Protein AF-X1GQT9-F1 (afdb_monomer)

Solvent-accessible surface area (backbone atoms only — not comparable to full-atom values): 12851 Å² total; per-residue (Å²): 129,56,57,65,56,44,31,52,51,33,49,48,48,26,51,56,48,27,51,52,44,51,49,51,50,54,54,46,65,76,72,47,64,90,88,64,78,48,66,56,62,41,74,63,49,16,73,70,69,26,33,48,84,70,28,32,50,52,57,56,56,29,61,80,45,64,31,31,29,31,39,45,45,44,56,64,72,68,46,52,74,66,54,53,52,50,54,50,53,51,43,53,62,32,29,68,82,39,59,31,31,35,62,28,34,60,33,32,32,29,58,63,39,86,87,47,95,49,66,24,59,65,70,49,64,69,50,56,52,51,55,51,51,50,40,48,76,72,53,34,77,44,81,36,55,36,31,66,57,36,41,90,68,64,76,61,39,71,14,18,21,27,27,40,88,89,65,46,84,33,75,50,36,54,43,52,50,52,51,52,51,54,54,61,75,45,35,70,62,62,70,69,54,73,75,78,83,77,92,74,82,86,87,81,64,68,67,56,35,31,50,37,28,48,74,67,79,43,32,63,70,56,17,49,49,54,51,51,53,56,62,72,77,107

InterPro domains:
  IPR013529 Glycoside hydrolase, family 42, N-terminal [PF02449] (7-181)
  IPR017853 Glycoside hydrolase superfamily [SSF51445] (6-185)

Organism: NCBI:txid412755

Foldseek 3Di:
DALVVQLVVLVVLLVVVLVVLVVVLVVCCVPDDVPDFFEDEEAALCQQRNCSLVSDDLLSNLPRGQAYEYEDDCQLVVHDLLNLLVSLVSRCVSNVPHAYEHAAYQQFWWASDLPDPHIGDTDALVNLVSNLCSCLLSRHLYYHHDPQAADPDDSGPRGRHNAYNVRHHDNSVVSVVVVVVVCVVVVVVSVPDDDPDDPDDDDADVSLSSSCCSVPVGRCVSNVVSSVVSVVVD

Nearest PDB structures (foldseek):
  6t6g-assembly1_AAA  TM=8.307E-01  e=3.934E-08  Bacteroides salyersiae
  6t7g-assembly1_CCC  TM=8.193E-01  e=2.647E-08  Bacteroides salyersiae CL02T12C01
  6t6g-assembly2_DDD  TM=8.311E-01  e=5.221E-08  Bacteroides salyersiae
  6t7g-assembly2_DDD  TM=8.260E-01  e=7.334E-08  Bacteroides salyersiae CL02T12C01
  6t5o-assembly1_AAA  TM=8.351E-01  e=3.789E-07  Bacteroides salyersiae

Secondary structure (DSSP, 8-state):
--HHHHHHHHHHHHHHHHHHHHHHHHHHHHHS-TT---EEEESS-HHHH-HHHHT--HHHHTSS-SEEEEEE-TTTTT--HHHHHHHHHHHHHHHTTSPPEEEEEE-S--BSSTT-S-BPPPPPHHHHHHHHHHHHHTT--EEEEE-SB--SSSTTTT-S-SB-TTS---HHHHHHHHHHHHHHHTHHHHHH--PPPPS------HHHHHHHHHHHSS-HHHHHHHHHHHHHT-

pLDDT: mean 92.41, std 7.19, range [53.75, 98.5]

Structure (mmCIF, N/CA/C/O backbone):
data_AF-X1GQT9-F1
#
_entry.id   AF-X1GQT9-F1
#
loop_
_atom_site.group_PDB
_atom_site.id
_atom_site.type_symbol
_atom_site.label_atom_id
_atom_site.label_alt_id
_atom_site.label_comp_id
_atom_site.label_asym_id
_atom_site.label_entity_id
_atom_site.label_seq_id
_atom_site.pdbx_PDB_ins_code
_atom_site.Cartn_x
_atom_site.Cartn_y
_atom_site.Cartn_z
_atom_site.occupancy
_atom_site.B_iso_or_equiv
_atom_site.auth_seq_id
_atom_site.auth_comp_id
_atom_site.auth_asym_id
_atom_site.auth_atom_id
_atom_site.pdbx_PDB_model_num
ATOM 1 N N . MET A 1 1 ? 7.314 22.400 25.097 1.00 76.75 1 MET A N 1
ATOM 2 C CA . MET A 1 1 ? 6.237 21.474 24.718 1.00 76.75 1 MET A CA 1
ATOM 3 C C . MET A 1 1 ? 6.425 20.256 25.588 1.00 76.75 1 MET A C 1
ATOM 5 O O . MET A 1 1 ? 7.498 19.661 25.511 1.00 76.75 1 MET A O 1
ATOM 9 N N . ASP A 1 2 ? 5.489 19.985 26.490 1.00 91.38 2 ASP A N 1
ATOM 10 C CA . ASP A 1 2 ? 5.533 18.749 27.274 1.00 91.38 2 ASP A CA 1
ATOM 11 C C . ASP A 1 2 ? 5.045 17.551 26.432 1.00 91.38 2 ASP A C 1
ATOM 13 O O . ASP A 1 2 ? 4.743 17.690 25.241 1.00 91.38 2 ASP A O 1
ATOM 17 N N . TYR A 1 3 ? 5.028 16.349 27.015 1.00 91.50 3 TYR A N 1
ATOM 18 C CA . TYR A 1 3 ? 4.625 15.154 26.269 1.00 91.50 3 TYR A CA 1
ATOM 19 C C . TYR A 1 3 ? 3.131 15.171 25.905 1.00 91.50 3 TYR A C 1
ATOM 21 O O . TYR A 1 3 ? 2.766 14.641 24.857 1.00 91.50 3 TYR A O 1
ATOM 29 N N . VAL A 1 4 ? 2.280 15.805 26.721 1.00 94.81 4 VAL A N 1
ATOM 30 C CA . VAL A 1 4 ? 0.836 15.919 26.467 1.00 94.81 4 VAL A CA 1
ATOM 31 C C . VAL A 1 4 ? 0.602 16.849 25.285 1.00 94.81 4 VAL A C 1
ATOM 33 O O . VAL A 1 4 ? -0.065 16.454 24.331 1.00 94.81 4 VAL A O 1
ATOM 36 N N . ASP A 1 5 ? 1.229 18.026 25.287 1.00 95.38 5 ASP A N 1
ATOM 37 C CA . ASP A 1 5 ? 1.197 18.962 24.164 1.00 95.38 5 ASP A CA 1
ATOM 38 C C . ASP A 1 5 ? 1.662 18.283 22.869 1.00 95.38 5 ASP A C 1
ATOM 40 O O . ASP A 1 5 ? 1.074 18.483 21.805 1.00 95.38 5 ASP A O 1
ATOM 44 N N . MET A 1 6 ? 2.716 17.457 22.940 1.00 93.44 6 MET A N 1
ATOM 45 C CA . MET A 1 6 ? 3.224 16.745 21.769 1.00 93.44 6 MET A CA 1
ATOM 46 C C . MET A 1 6 ? 2.225 15.699 21.262 1.00 93.44 6 MET A C 1
ATOM 48 O O . MET A 1 6 ? 1.998 15.614 20.053 1.00 93.44 6 MET A O 1
ATOM 52 N N . MET A 1 7 ? 1.612 14.920 22.158 1.00 94.69 7 MET A N 1
ATOM 53 C CA . MET A 1 7 ? 0.576 13.951 21.791 1.00 94.69 7 MET A CA 1
ATOM 54 C C . MET A 1 7 ? -0.634 14.643 21.152 1.00 94.69 7 MET A C 1
ATOM 56 O O . MET A 1 7 ? -1.085 14.219 20.087 1.00 94.69 7 MET A O 1
ATOM 60 N N . GLU A 1 8 ? -1.124 15.731 21.748 1.00 95.25 8 GLU A N 1
ATOM 61 C CA . GLU A 1 8 ? -2.259 16.496 21.219 1.00 95.25 8 GLU A CA 1
ATOM 62 C C . GLU A 1 8 ? -1.924 17.163 19.879 1.00 95.25 8 GLU A C 1
ATOM 64 O O . GLU A 1 8 ? -2.737 17.143 18.953 1.00 95.25 8 GLU A O 1
ATOM 69 N N . TRP A 1 9 ? -0.693 17.651 19.702 1.00 94.50 9 TRP A N 1
ATOM 70 C CA . TRP A 1 9 ? -0.231 18.155 18.410 1.00 94.50 9 TRP A CA 1
ATOM 71 C C . TRP A 1 9 ? -0.215 17.063 17.329 1.00 94.50 9 TRP A C 1
ATOM 73 O O . TRP A 1 9 ? -0.653 17.293 16.197 1.00 94.50 9 TRP A O 1
ATOM 83 N N . ARG A 1 10 ? 0.245 15.847 17.662 1.00 94.19 10 ARG A N 1
ATOM 84 C CA . ARG A 1 10 ? 0.211 14.705 16.731 1.00 94.19 10 ARG A CA 1
ATOM 85 C C . ARG A 1 10 ? -1.219 14.294 16.384 1.00 94.19 10 ARG A C 1
ATOM 87 O O . ARG A 1 10 ? -1.499 14.081 15.203 1.00 94.19 10 ARG A O 1
ATOM 94 N N . LYS A 1 11 ? -2.126 14.261 17.364 1.00 94.38 11 LYS A N 1
ATOM 95 C CA . LYS A 1 11 ? -3.561 14.027 17.133 1.00 94.38 11 LYS A CA 1
ATOM 96 C C . LYS A 1 11 ? -4.151 15.073 16.196 1.00 94.38 11 LYS A C 1
ATOM 98 O O . LYS A 1 11 ? -4.773 14.711 15.201 1.00 94.38 11 LYS A O 1
ATOM 103 N N . PHE A 1 12 ? -3.893 16.355 16.450 1.00 95.25 12 PHE A N 1
ATOM 104 C CA . PHE A 1 12 ? -4.363 17.439 15.592 1.00 95.25 12 PHE A CA 1
ATOM 105 C C . PHE A 1 12 ? -3.907 17.266 14.137 1.00 95.25 12 PHE A C 1
ATOM 1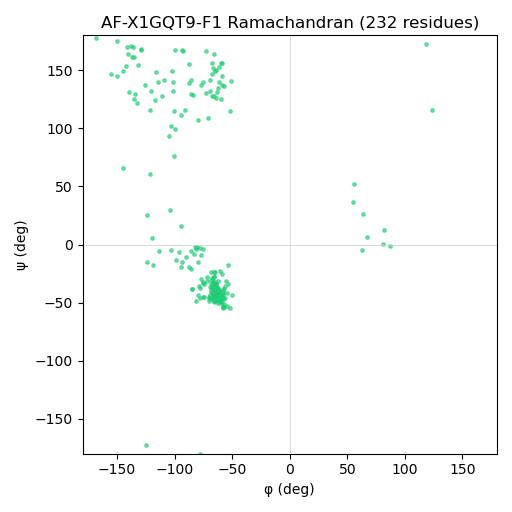07 O O . PHE A 1 12 ? -4.725 17.387 13.227 1.00 95.25 12 PHE A O 1
ATOM 114 N N . MET A 1 13 ? -2.631 16.940 13.895 1.00 94.56 13 MET A N 1
ATOM 115 C CA . MET A 1 13 ? -2.128 16.736 12.529 1.00 94.56 13 MET A CA 1
ATOM 116 C C . MET A 1 13 ? -2.839 15.591 11.802 1.00 94.56 13 MET A C 1
ATOM 118 O O . MET A 1 13 ? -3.151 15.718 10.616 1.00 94.56 13 MET A O 1
ATOM 122 N N . VAL A 1 14 ? -3.135 14.506 12.515 1.00 93.88 14 VAL A N 1
ATOM 123 C CA . VAL A 1 14 ? -3.877 13.359 11.979 1.00 93.88 14 VAL A CA 1
ATOM 124 C C . VAL A 1 14 ? -5.308 13.749 11.619 1.00 93.88 14 VAL A C 1
ATOM 126 O O . VAL A 1 14 ? -5.763 13.451 10.514 1.00 93.88 14 VAL A O 1
ATOM 129 N N . GLU A 1 15 ? -6.015 14.446 12.514 1.00 95.25 15 GLU A N 1
ATOM 130 C CA . GLU A 1 15 ? -7.376 14.928 12.236 1.00 95.25 15 GLU A CA 1
ATOM 131 C C . GLU A 1 15 ? -7.388 15.908 11.062 1.00 95.25 15 GLU A C 1
ATOM 133 O O . GLU A 1 15 ? -8.236 15.816 10.177 1.00 95.25 15 GLU A O 1
ATOM 138 N N . ALA A 1 16 ? -6.414 16.817 11.007 1.00 95.88 16 ALA A N 1
ATOM 139 C CA . ALA A 1 16 ? -6.299 17.788 9.929 1.00 95.88 16 ALA A CA 1
ATOM 140 C C . ALA A 1 16 ? -6.048 17.111 8.572 1.00 95.88 16 ALA A C 1
ATOM 142 O O . ALA A 1 16 ? -6.579 17.562 7.553 1.00 95.88 16 ALA A O 1
ATOM 143 N N . LEU A 1 17 ? -5.252 16.037 8.527 1.00 93.94 17 LEU A N 1
ATOM 144 C CA . LEU A 1 17 ? -5.052 15.260 7.302 1.00 93.94 17 LEU A CA 1
ATOM 145 C C . LEU A 1 17 ? -6.322 14.494 6.907 1.00 93.94 17 LEU A C 1
ATOM 147 O O . LEU A 1 17 ? -6.701 14.510 5.733 1.00 93.94 17 LEU A O 1
ATOM 151 N N . ALA A 1 18 ? -6.998 13.873 7.874 1.00 94.44 18 ALA A N 1
ATOM 152 C CA . ALA A 1 18 ? -8.255 13.170 7.646 1.00 94.44 18 ALA A CA 1
ATOM 153 C C . ALA A 1 18 ? -9.346 14.104 7.104 1.00 94.44 18 ALA A C 1
ATOM 155 O O . ALA A 1 18 ? -9.964 13.787 6.090 1.00 94.44 18 ALA A O 1
ATOM 156 N N . GLU A 1 19 ? -9.520 15.290 7.693 1.00 97.19 19 GLU A N 1
ATOM 157 C CA . GLU A 1 19 ? -10.506 16.269 7.220 1.00 97.19 19 GLU A CA 1
ATOM 158 C C . GLU A 1 19 ? -10.190 16.746 5.798 1.00 97.19 19 GLU A C 1
ATOM 160 O O . GLU A 1 19 ? -11.091 16.889 4.971 1.00 97.19 19 GLU A O 1
ATOM 165 N N . LYS A 1 20 ? -8.905 16.923 5.455 1.00 96.81 20 LYS A N 1
ATOM 166 C CA . LYS A 1 20 ? -8.499 17.231 4.073 1.00 96.81 20 LYS A CA 1
ATOM 167 C C . LYS A 1 20 ? -8.879 16.109 3.107 1.00 96.81 20 LYS A C 1
ATOM 169 O O . LYS A 1 20 ? -9.316 16.406 1.994 1.00 96.81 20 LYS A O 1
ATOM 174 N N . MET A 1 21 ? -8.731 14.845 3.505 1.00 96.31 21 MET A N 1
ATOM 175 C CA . MET A 1 21 ? -9.163 13.704 2.691 1.00 96.31 21 MET A CA 1
ATOM 176 C C . MET A 1 21 ? -10.687 13.704 2.507 1.00 96.31 21 MET A C 1
ATOM 178 O O . MET A 1 21 ? -11.167 13.659 1.373 1.00 96.31 21 MET A O 1
ATOM 182 N N . SER A 1 22 ? -11.447 13.864 3.592 1.00 97.62 22 SER A N 1
ATOM 183 C CA . SER A 1 22 ? -12.912 13.969 3.572 1.00 97.62 22 SER A CA 1
ATOM 184 C C . SER A 1 22 ? -13.408 15.133 2.711 1.00 97.62 22 SER A C 1
ATOM 186 O O . SER A 1 22 ? -14.381 15.011 1.962 1.00 97.62 22 SER A O 1
ATOM 188 N N . TRP A 1 23 ? -12.735 16.282 2.774 1.00 98.12 23 TRP A N 1
ATOM 189 C CA . TRP A 1 23 ? -13.031 17.432 1.923 1.00 98.12 23 TRP A CA 1
ATOM 190 C C . TRP A 1 23 ? -12.776 17.134 0.439 1.00 98.12 23 TRP A C 1
ATOM 192 O O . TRP A 1 23 ? -13.646 17.421 -0.389 1.00 98.12 23 TRP A O 1
ATOM 202 N N . ARG A 1 24 ? -11.642 16.504 0.092 1.00 97.50 24 ARG A N 1
ATOM 203 C CA . ARG A 1 24 ? -11.343 16.082 -1.291 1.00 97.50 24 ARG A CA 1
ATOM 204 C C . ARG A 1 24 ? -12.391 15.106 -1.812 1.00 97.50 24 ARG A C 1
ATOM 206 O O . ARG A 1 24 ? -12.907 15.312 -2.907 1.00 97.50 24 ARG A O 1
ATOM 213 N N . TYR A 1 25 ? -12.748 14.097 -1.018 1.00 97.69 25 TYR A N 1
ATOM 214 C CA . TYR A 1 25 ? -13.782 13.130 -1.377 1.00 97.69 25 TYR A CA 1
ATOM 215 C C . TYR A 1 25 ? -15.124 13.816 -1.657 1.00 97.69 25 TYR A C 1
ATOM 217 O O . TYR A 1 25 ? -15.669 13.667 -2.748 1.00 97.69 25 TYR A O 1
ATOM 225 N N . ARG A 1 26 ? -15.625 14.637 -0.720 1.00 97.56 26 ARG A N 1
ATOM 226 C CA . ARG A 1 26 ? -16.896 15.367 -0.894 1.00 97.56 26 ARG A CA 1
ATOM 227 C C . ARG A 1 26 ? -16.883 16.260 -2.132 1.00 97.56 26 ARG A C 1
ATOM 229 O O . ARG A 1 26 ? -17.864 16.284 -2.867 1.00 97.56 26 ARG A O 1
ATOM 236 N N . THR A 1 27 ? -15.769 16.949 -2.374 1.00 97.62 27 THR A N 1
ATOM 237 C CA . THR A 1 27 ? -15.591 17.814 -3.548 1.00 97.62 27 THR A CA 1
ATOM 238 C C . THR A 1 27 ? -15.624 17.010 -4.846 1.00 97.62 27 THR A C 1
ATOM 240 O O . THR A 1 27 ? -16.268 17.420 -5.805 1.00 97.62 27 THR A O 1
ATOM 243 N N . LEU A 1 28 ? -14.974 15.846 -4.890 1.00 97.25 28 LEU A N 1
ATOM 244 C CA . LEU A 1 28 ? -15.030 14.972 -6.061 1.00 97.25 28 LEU A CA 1
ATOM 245 C C . LEU A 1 28 ? -16.446 14.428 -6.272 1.00 97.25 28 LEU A C 1
ATOM 247 O O . LEU A 1 28 ? -16.985 14.550 -7.366 1.00 97.25 28 LEU A O 1
ATOM 251 N N . LYS A 1 29 ? -17.095 13.894 -5.233 1.00 96.19 29 LYS A N 1
ATOM 252 C CA . LYS A 1 29 ? -18.440 13.309 -5.366 1.00 96.19 29 LYS A CA 1
ATOM 253 C C . LYS A 1 29 ? -19.527 14.325 -5.717 1.00 96.19 29 LYS A C 1
ATOM 255 O O . LYS A 1 29 ? -20.533 13.920 -6.286 1.00 96.19 29 LYS A O 1
ATOM 260 N N . SER A 1 30 ? -19.347 15.611 -5.412 1.00 96.75 30 SER A N 1
ATOM 261 C CA . SER A 1 30 ? -20.294 16.655 -5.825 1.00 96.75 30 SER A CA 1
ATOM 262 C C . SER A 1 30 ? -20.126 17.111 -7.278 1.00 96.75 30 SER A C 1
ATOM 264 O O . SER A 1 30 ? -21.026 17.760 -7.803 1.00 96.75 30 SER A O 1
ATOM 266 N N . ASN A 1 31 ? -19.003 16.781 -7.928 1.00 96.88 31 ASN A N 1
ATOM 267 C CA . ASN A 1 31 ? -18.677 17.233 -9.287 1.00 96.88 31 ASN A CA 1
ATOM 268 C C . ASN A 1 31 ? -18.516 16.090 -10.304 1.00 96.88 31 ASN A C 1
ATOM 270 O O . ASN A 1 31 ? -18.540 16.332 -11.509 1.00 96.88 31 ASN A O 1
ATOM 274 N N . LEU A 1 32 ? -18.323 14.852 -9.847 1.00 95.31 32 LEU A N 1
ATOM 275 C CA . LEU A 1 32 ? -18.224 13.674 -10.703 1.00 95.31 32 LEU A CA 1
ATOM 276 C C . LEU A 1 32 ? -19.601 13.067 -10.982 1.00 95.31 32 LEU A C 1
ATOM 278 O O . LEU A 1 32 ? -20.530 13.182 -10.184 1.00 95.31 32 LEU A O 1
ATOM 282 N N . ALA A 1 33 ? -19.707 12.352 -12.103 1.00 92.69 33 ALA A N 1
ATOM 283 C CA . ALA A 1 33 ? -20.852 11.489 -12.359 1.00 92.69 33 ALA A CA 1
ATOM 284 C C . ALA A 1 33 ? -20.986 10.424 -11.252 1.00 92.69 33 ALA A C 1
ATOM 286 O O . ALA A 1 33 ? -19.987 9.935 -10.717 1.00 92.69 33 ALA A O 1
ATOM 287 N N . HIS A 1 34 ? -22.226 10.065 -10.906 1.00 88.06 34 HIS A N 1
ATOM 288 C CA . HIS A 1 34 ? -22.523 9.191 -9.763 1.00 88.06 34 HIS A CA 1
ATOM 289 C C . HIS A 1 34 ? -21.903 7.788 -9.858 1.00 88.06 34 HIS A C 1
ATOM 291 O O . HIS A 1 34 ? -21.692 7.152 -8.828 1.00 88.06 34 HIS A O 1
ATOM 297 N N . ASP A 1 35 ? -21.590 7.317 -11.066 1.00 93.69 35 ASP A N 1
ATOM 298 C CA . ASP A 1 35 ? -20.950 6.026 -11.333 1.00 93.69 35 ASP A CA 1
ATOM 299 C C . ASP A 1 35 ? -19.436 6.023 -11.052 1.00 93.69 35 ASP A C 1
ATOM 301 O O . ASP A 1 35 ? -18.802 4.969 -11.099 1.00 93.69 35 ASP A O 1
ATOM 305 N N . LYS A 1 36 ? -18.825 7.185 -10.780 1.00 96.19 36 LYS A N 1
ATOM 306 C CA . LYS A 1 36 ? -17.385 7.281 -10.521 1.00 96.19 36 LYS A CA 1
ATOM 307 C C . LYS A 1 36 ? -17.052 6.971 -9.065 1.00 96.19 36 LYS A C 1
ATOM 309 O O . LYS A 1 36 ? -17.596 7.564 -8.127 1.00 96.19 36 LYS A O 1
ATOM 314 N N . LEU A 1 37 ? -16.099 6.054 -8.910 1.00 96.19 37 LEU A N 1
ATOM 315 C CA . LEU A 1 37 ? -15.513 5.664 -7.635 1.00 96.19 37 LEU A CA 1
ATOM 316 C C . LEU A 1 37 ? -14.341 6.589 -7.302 1.00 96.19 37 LEU A C 1
ATOM 318 O O . LEU A 1 37 ? -13.532 6.920 -8.171 1.00 96.19 37 LEU A O 1
ATOM 322 N N . VAL A 1 38 ? -14.239 6.986 -6.040 1.00 96.81 38 VAL A N 1
ATOM 323 C CA . VAL A 1 38 ? -13.123 7.765 -5.506 1.00 96.81 38 VAL A CA 1
ATOM 324 C C . VAL A 1 38 ? -12.327 6.886 -4.558 1.00 96.81 38 VAL A C 1
ATOM 326 O O . VAL A 1 38 ? -12.871 6.293 -3.627 1.00 96.81 38 VAL A O 1
ATOM 329 N N . MET A 1 39 ? -11.021 6.824 -4.787 1.00 95.50 39 MET A N 1
ATOM 330 C CA . MET A 1 39 ? -10.110 6.020 -3.988 1.00 95.50 39 MET A CA 1
ATOM 331 C C . MET A 1 39 ? -8.848 6.790 -3.628 1.00 95.50 39 MET A C 1
ATOM 333 O O . MET A 1 39 ? -8.492 7.777 -4.269 1.00 95.50 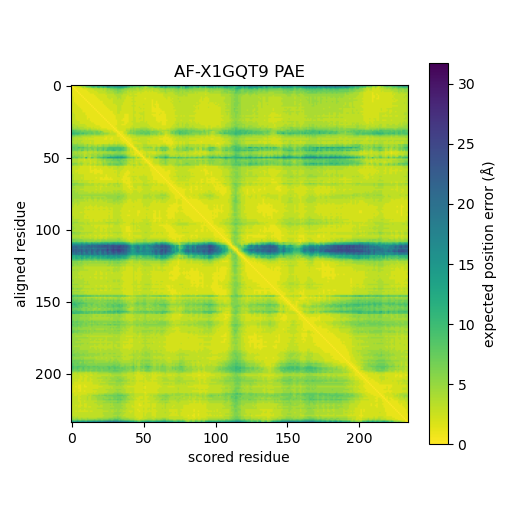39 MET A O 1
ATOM 337 N N . SER A 1 40 ? -8.165 6.290 -2.610 1.00 95.31 40 SER A N 1
ATOM 338 C CA . SER A 1 40 ? -6.810 6.672 -2.234 1.00 95.31 40 SER A CA 1
ATOM 339 C C . SER A 1 40 ? -6.073 5.412 -1.807 1.00 95.31 40 SER A C 1
ATOM 341 O O . SER A 1 40 ? -6.691 4.389 -1.506 1.00 95.31 40 SER A O 1
ATOM 343 N N . HIS A 1 41 ? -4.756 5.509 -1.751 1.00 94.44 41 HIS A N 1
ATOM 344 C CA . HIS A 1 41 ? -3.876 4.498 -1.188 1.00 94.44 41 HIS A CA 1
ATOM 345 C C . HIS A 1 41 ? -2.923 5.145 -0.184 1.00 94.44 41 HIS A C 1
ATOM 347 O O . HIS A 1 41 ? -2.842 6.379 -0.117 1.00 94.44 41 HIS A O 1
ATOM 353 N N . THR A 1 42 ? -2.218 4.324 0.593 1.00 90.50 42 THR A N 1
ATOM 354 C CA . THR A 1 42 ? -1.134 4.782 1.464 1.00 90.50 42 THR A CA 1
ATOM 355 C C . THR A 1 42 ? 0.162 4.022 1.191 1.00 90.50 42 THR A C 1
ATOM 357 O O . THR A 1 42 ? 0.173 2.813 0.985 1.00 90.50 42 THR A O 1
ATOM 360 N N . VAL A 1 43 ? 1.272 4.767 1.157 1.00 85.19 43 VAL A N 1
ATOM 361 C CA . VAL A 1 43 ? 2.640 4.213 1.133 1.00 85.19 43 VAL A CA 1
ATOM 362 C C . VAL A 1 43 ? 3.113 3.921 2.555 1.00 85.19 43 VAL A C 1
ATOM 364 O O . VAL A 1 43 ? 3.787 2.927 2.813 1.00 85.19 43 VAL A O 1
ATOM 367 N N . PHE A 1 44 ? 2.749 4.802 3.488 1.00 80.50 44 PHE A N 1
ATOM 368 C CA . PHE A 1 44 ? 3.061 4.673 4.902 1.00 80.50 44 PHE A CA 1
ATOM 369 C C . PHE A 1 44 ? 1.852 4.118 5.644 1.00 80.50 44 PHE A C 1
ATOM 371 O O . PHE A 1 44 ? 0.930 4.857 5.986 1.00 80.50 44 PHE A O 1
ATOM 378 N N . HIS A 1 45 ? 1.885 2.816 5.901 1.00 83.38 45 HIS A N 1
ATOM 379 C CA . HIS A 1 45 ? 0.896 2.121 6.715 1.00 83.38 45 HIS A CA 1
ATOM 380 C C . HIS A 1 45 ? 1.081 2.534 8.179 1.00 83.38 45 HIS A C 1
ATOM 382 O O . HIS A 1 45 ? 2.070 2.159 8.820 1.00 83.38 45 HIS A O 1
ATOM 388 N N . GLY A 1 46 ? 0.157 3.325 8.729 1.00 83.94 46 GLY A N 1
ATOM 389 C CA . GLY A 1 46 ? 0.357 3.996 10.020 1.00 83.94 46 GLY A CA 1
ATOM 390 C C . GLY A 1 46 ? 0.677 3.019 11.157 1.00 83.94 46 GLY A C 1
ATOM 391 O O . GLY A 1 46 ? 1.562 3.262 11.976 1.00 83.94 46 GLY A O 1
ATOM 392 N N . ILE A 1 47 ? 0.028 1.852 11.159 1.00 90.06 47 ILE A N 1
ATOM 393 C CA . ILE A 1 47 ? 0.220 0.822 12.190 1.00 90.06 47 ILE A CA 1
ATOM 394 C C . ILE A 1 47 ? 1.612 0.176 12.113 1.00 90.06 47 ILE A C 1
ATOM 396 O O . ILE A 1 47 ? 2.231 -0.078 13.147 1.00 90.06 47 ILE A O 1
ATOM 400 N N . THR A 1 48 ? 2.129 -0.101 10.919 1.00 89.56 48 THR A N 1
ATOM 401 C CA . THR A 1 48 ? 3.379 -0.864 10.738 1.00 89.56 48 THR A CA 1
ATOM 402 C C . THR A 1 48 ? 4.599 0.020 10.491 1.00 89.56 48 THR A C 1
ATOM 404 O O . THR A 1 48 ? 5.727 -0.473 10.598 1.00 89.56 48 THR A O 1
ATOM 407 N N . MET A 1 49 ? 4.403 1.308 10.193 1.00 86.50 49 MET A N 1
ATOM 408 C CA . MET A 1 49 ? 5.474 2.246 9.834 1.00 86.50 49 MET A CA 1
ATOM 409 C C . MET A 1 49 ? 5.543 3.501 10.709 1.00 86.50 49 MET A C 1
ATOM 411 O O . MET A 1 49 ? 6.578 4.161 10.710 1.00 86.50 49 MET A O 1
ATOM 415 N N . GLY A 1 50 ? 4.504 3.810 11.484 1.00 83.94 50 GLY A N 1
ATOM 416 C CA . GLY A 1 50 ? 4.485 4.960 12.386 1.00 83.94 50 GLY A CA 1
ATOM 417 C C . GLY A 1 50 ? 3.301 5.866 12.090 1.00 83.94 50 GLY A C 1
ATOM 418 O O . GLY A 1 50 ? 3.173 6.455 11.020 1.00 83.94 50 GLY A O 1
ATOM 419 N N . PHE A 1 51 ? 2.408 5.966 13.054 1.00 83.56 51 PHE A N 1
ATOM 420 C CA . PHE A 1 51 ? 1.160 6.685 12.917 1.00 83.56 51 PHE A CA 1
ATOM 421 C C . PHE A 1 51 ? 1.376 8.189 13.133 1.00 83.56 51 PHE A C 1
ATOM 423 O O . PHE A 1 51 ? 0.952 9.031 12.340 1.00 83.56 51 PHE A O 1
ATOM 430 N N . SER A 1 52 ? 2.075 8.528 14.212 1.00 88.56 52 SER A N 1
ATOM 431 C CA . SER A 1 52 ? 2.274 9.883 14.728 1.00 88.56 52 SER A CA 1
ATOM 432 C C . SER A 1 52 ? 3.341 10.627 13.942 1.00 88.56 52 SER A C 1
ATOM 434 O O . SER A 1 52 ? 3.224 11.836 13.720 1.00 88.56 52 SER A O 1
ATOM 436 N N . LEU A 1 53 ? 4.377 9.908 13.501 1.00 86.19 53 LEU A N 1
ATOM 437 C CA . LEU A 1 53 ? 5.470 10.455 12.708 1.00 86.19 53 LEU A CA 1
ATOM 438 C C . LEU A 1 53 ? 4.952 11.001 11.375 1.00 86.19 53 LEU A C 1
ATOM 440 O O . LEU A 1 53 ? 5.223 12.158 11.048 1.00 86.19 53 LEU A O 1
ATOM 444 N N . PHE A 1 54 ? 4.169 10.194 10.655 1.00 85.00 54 PHE A N 1
ATOM 445 C CA . PHE A 1 54 ? 3.625 10.545 9.341 1.00 85.00 54 PHE A CA 1
ATOM 446 C C . PHE A 1 54 ? 2.261 11.245 9.408 1.00 85.00 54 PHE A C 1
ATOM 448 O O . PHE A 1 54 ? 1.793 11.768 8.399 1.00 85.00 54 PHE A O 1
ATOM 455 N N . GLY A 1 55 ? 1.617 11.266 10.578 1.00 85.81 55 GLY A N 1
ATOM 456 C CA . GLY A 1 55 ? 0.251 11.765 10.733 1.00 85.81 55 GLY A CA 1
ATOM 457 C C . GLY A 1 55 ? -0.775 10.936 9.952 1.00 85.81 55 GLY A C 1
ATOM 458 O O . GLY A 1 55 ? -1.806 11.464 9.539 1.00 85.81 55 GLY A O 1
ATOM 459 N N . CYS A 1 56 ? -0.471 9.659 9.704 1.00 87.12 56 CYS A N 1
ATOM 460 C CA . CYS A 1 56 ? -1.224 8.785 8.813 1.00 87.12 56 CYS A CA 1
ATOM 461 C C . CYS A 1 56 ? -2.101 7.821 9.624 1.00 87.12 56 CYS A C 1
ATOM 463 O O . CYS A 1 56 ? -1.618 6.827 10.168 1.00 87.12 56 CYS A O 1
ATOM 465 N N . ASP A 1 57 ? -3.401 8.117 9.707 1.00 91.94 57 ASP A N 1
ATOM 466 C CA . ASP A 1 57 ? -4.408 7.210 10.264 1.00 91.94 57 ASP A CA 1
ATOM 467 C C . ASP A 1 57 ? -5.241 6.591 9.145 1.00 91.94 57 ASP A C 1
ATOM 469 O O . ASP A 1 57 ? -6.271 7.141 8.747 1.00 91.94 57 ASP A O 1
ATOM 473 N N . ASP A 1 58 ? -4.834 5.417 8.671 1.00 92.81 58 ASP A N 1
ATOM 474 C CA . ASP A 1 58 ? -5.507 4.711 7.577 1.00 92.81 58 ASP A CA 1
ATOM 475 C C . ASP A 1 58 ? -7.009 4.472 7.850 1.00 92.81 58 ASP A C 1
ATOM 477 O O . ASP A 1 58 ? -7.829 4.518 6.931 1.00 92.81 58 ASP A O 1
ATOM 481 N N . TYR A 1 59 ? -7.431 4.301 9.115 1.00 93.50 59 TYR A N 1
ATOM 482 C CA . TYR A 1 59 ? -8.859 4.175 9.454 1.00 93.50 59 TYR A CA 1
ATOM 483 C C . TYR A 1 59 ? -9.630 5.478 9.232 1.00 93.50 59 TYR A C 1
ATOM 485 O O . TYR A 1 59 ? -10.812 5.448 8.879 1.00 93.50 59 TYR A O 1
ATOM 493 N N . LYS A 1 60 ? -9.003 6.632 9.461 1.00 94.06 60 LYS A N 1
ATOM 494 C CA . LYS A 1 60 ? -9.638 7.925 9.189 1.00 94.06 60 LYS A CA 1
ATOM 495 C C . LYS A 1 60 ? -9.567 8.260 7.703 1.00 94.06 60 LYS A C 1
ATOM 497 O O . LYS A 1 60 ? -10.585 8.640 7.133 1.00 94.06 60 LYS A O 1
ATOM 502 N N . LEU A 1 61 ? -8.418 8.038 7.062 1.00 94.31 61 LEU A N 1
ATOM 503 C CA . LEU A 1 61 ? -8.204 8.332 5.640 1.00 94.31 61 LEU A CA 1
ATOM 504 C C . LEU A 1 61 ? -9.121 7.516 4.724 1.00 94.31 61 LEU A C 1
ATOM 506 O O . LEU A 1 61 ? -9.641 8.038 3.743 1.00 94.31 61 LEU A O 1
ATOM 510 N N . SER A 1 62 ? -9.383 6.259 5.073 1.00 95.50 62 SER A N 1
ATOM 511 C CA . SER A 1 62 ? -10.265 5.369 4.308 1.00 95.50 62 SER A CA 1
ATOM 512 C C . SER A 1 62 ? -11.760 5.573 4.565 1.00 95.50 62 SER A C 1
ATOM 514 O O . SER A 1 62 ? -12.574 4.844 3.992 1.00 95.50 62 SER A O 1
ATOM 516 N N . LYS A 1 63 ? -12.153 6.478 5.475 1.00 96.31 63 LYS A N 1
ATOM 517 C CA . LYS A 1 63 ? -13.536 6.579 5.980 1.00 96.31 63 LYS A CA 1
ATOM 518 C C . LYS A 1 63 ? -14.549 6.809 4.882 1.00 96.31 63 LYS A C 1
ATOM 520 O O . LYS A 1 63 ? -15.481 6.013 4.774 1.00 96.31 63 LYS A O 1
ATOM 525 N N . ASP A 1 64 ? -14.332 7.847 4.095 1.00 96.81 64 ASP A N 1
ATOM 526 C CA . ASP A 1 64 ? -15.340 8.305 3.149 1.00 96.81 64 ASP A CA 1
ATOM 527 C C . ASP A 1 64 ? -15.154 7.705 1.751 1.00 96.81 64 ASP A C 1
ATOM 529 O O . ASP A 1 64 ? -16.079 7.752 0.956 1.00 96.81 64 ASP A O 1
ATOM 533 N N . LEU A 1 65 ? -13.987 7.125 1.455 1.00 97.06 65 LEU A N 1
ATOM 534 C CA . LEU A 1 65 ? -13.626 6.635 0.122 1.00 97.06 65 LEU A CA 1
ATOM 535 C C . LEU A 1 65 ? -14.487 5.446 -0.327 1.00 97.06 65 LEU A C 1
ATOM 537 O O . LEU A 1 65 ? -14.918 4.648 0.499 1.00 97.06 65 LEU A O 1
ATOM 541 N N . ASP A 1 66 ? -14.668 5.281 -1.638 1.00 97.31 66 ASP A N 1
ATOM 542 C CA . ASP A 1 66 ? -15.385 4.137 -2.217 1.00 97.31 66 ASP A CA 1
ATOM 543 C C . ASP A 1 66 ? -14.498 2.873 -2.231 1.00 97.31 66 ASP A C 1
ATOM 545 O O . ASP A 1 66 ? -14.963 1.766 -1.955 1.00 97.31 66 ASP A O 1
ATOM 549 N N . LEU A 1 67 ? -13.197 3.047 -2.503 1.00 96.56 67 LEU A N 1
ATOM 550 C CA . LEU A 1 67 ? -12.165 2.000 -2.488 1.00 96.56 67 LEU A CA 1
ATOM 551 C C . LEU A 1 67 ? -10.951 2.490 -1.688 1.00 96.56 67 LEU A C 1
ATOM 553 O O . LEU A 1 67 ? -10.701 3.697 -1.610 1.00 96.56 67 LEU A O 1
ATOM 557 N N . PHE A 1 68 ? -10.166 1.571 -1.127 1.00 97.00 68 PHE A N 1
ATOM 558 C CA . PHE A 1 68 ? -8.955 1.936 -0.387 1.00 97.00 68 PHE A CA 1
ATOM 559 C C . PHE A 1 68 ? -7.806 0.988 -0.686 1.00 97.00 68 PHE A C 1
ATOM 561 O O . PHE A 1 68 ? -7.980 -0.224 -0.645 1.00 97.00 68 PHE A O 1
ATOM 568 N N . GLY A 1 69 ? -6.642 1.541 -0.997 1.00 95.62 69 GLY A N 1
ATOM 569 C CA . GLY A 1 69 ? -5.497 0.776 -1.462 1.00 95.62 69 GLY A CA 1
ATOM 570 C C . GLY A 1 69 ? -4.238 0.979 -0.643 1.00 95.62 69 GLY A C 1
ATOM 571 O O . GLY A 1 69 ? -4.227 1.663 0.378 1.00 95.62 69 GLY A O 1
ATOM 572 N N . LEU A 1 70 ? -3.164 0.411 -1.166 1.00 95.56 70 LEU A N 1
ATOM 573 C CA . LEU A 1 70 ? -1.821 0.522 -0.625 1.00 95.56 70 LEU A CA 1
ATOM 574 C C . LEU A 1 70 ? -0.784 0.656 -1.734 1.00 95.56 70 LEU A C 1
ATOM 576 O O . LEU A 1 70 ? -1.091 0.462 -2.912 1.00 95.56 70 LEU A O 1
ATOM 580 N N . SER A 1 71 ? 0.434 0.967 -1.314 1.00 95.25 71 SER A N 1
ATOM 581 C CA . SER A 1 71 ? 1.635 0.908 -2.133 1.00 95.25 71 SER A CA 1
ATOM 582 C C . SER A 1 71 ? 2.631 -0.056 -1.509 1.00 95.25 71 SER A C 1
ATOM 584 O O . SER A 1 71 ? 2.925 0.035 -0.314 1.00 95.25 71 SER A O 1
ATOM 586 N N . LEU A 1 72 ? 3.196 -0.953 -2.313 1.00 94.75 72 LEU A N 1
ATOM 587 C CA . LEU A 1 72 ? 4.143 -1.959 -1.845 1.00 94.75 72 LEU A CA 1
ATOM 588 C C . LEU A 1 72 ? 5.477 -1.828 -2.574 1.00 94.75 72 LEU A C 1
ATOM 590 O O . LEU A 1 72 ? 5.599 -2.128 -3.763 1.00 94.75 72 LEU A O 1
ATOM 594 N N . PHE A 1 73 ? 6.531 -1.498 -1.818 1.00 93.94 73 PHE A N 1
ATOM 595 C CA . PHE A 1 73 ? 7.890 -1.365 -2.348 1.00 93.94 73 PHE A CA 1
ATOM 596 C C . PHE A 1 73 ? 8.940 -2.287 -1.706 1.00 93.94 73 PHE A C 1
ATOM 598 O O . PHE A 1 73 ? 9.934 -1.798 -1.162 1.00 93.94 73 PHE A O 1
ATOM 605 N N . PRO A 1 74 ? 8.799 -3.628 -1.777 1.00 93.56 74 PRO A N 1
ATOM 606 C CA . PRO A 1 74 ? 9.490 -4.516 -0.845 1.00 93.56 74 PRO A CA 1
ATOM 607 C C . PRO A 1 74 ? 11.018 -4.532 -0.975 1.00 93.56 74 PRO A C 1
ATOM 609 O O . PRO A 1 74 ? 11.717 -4.661 0.028 1.00 93.56 74 PRO A O 1
ATOM 612 N N . LYS A 1 75 ? 11.585 -4.380 -2.184 1.00 92.12 75 LYS A N 1
ATOM 613 C CA . LYS A 1 75 ? 13.054 -4.285 -2.334 1.00 92.12 75 LYS A CA 1
ATOM 614 C C . LYS A 1 75 ? 13.589 -2.918 -1.944 1.00 92.12 75 LYS A C 1
ATOM 616 O O . LYS A 1 75 ? 14.749 -2.833 -1.546 1.00 92.12 75 LYS A O 1
ATOM 621 N N . TRP A 1 76 ? 12.791 -1.867 -2.106 1.00 89.06 76 TRP A N 1
ATOM 622 C CA . TRP A 1 76 ? 13.184 -0.510 -1.737 1.00 89.06 76 TRP A CA 1
ATOM 623 C C . TRP A 1 76 ? 13.148 -0.312 -0.218 1.00 89.06 76 TRP A C 1
ATOM 625 O O . TRP A 1 76 ? 14.127 0.163 0.347 1.00 89.06 76 TRP A O 1
ATOM 635 N N . SER A 1 77 ? 12.090 -0.780 0.449 1.00 87.56 77 SER A N 1
ATOM 636 C CA . SER A 1 77 ? 11.937 -0.732 1.910 1.00 87.56 77 SER A CA 1
ATOM 637 C C . SER A 1 77 ? 12.673 -1.853 2.653 1.00 87.56 77 SER A C 1
ATOM 639 O O . SER A 1 77 ? 12.658 -1.883 3.881 1.00 87.56 77 SER A O 1
ATOM 641 N N . ASN A 1 78 ? 13.303 -2.787 1.928 1.00 89.31 78 ASN A N 1
ATOM 642 C CA . ASN A 1 78 ? 13.898 -4.006 2.483 1.00 89.31 78 ASN A CA 1
ATOM 643 C C . ASN A 1 78 ? 12.895 -4.838 3.317 1.00 89.31 78 ASN A C 1
ATOM 645 O O . ASN A 1 78 ? 13.255 -5.432 4.334 1.00 89.31 78 ASN A O 1
ATOM 649 N N . SER A 1 79 ? 11.634 -4.877 2.880 1.00 90.75 79 SER A N 1
ATOM 650 C CA . SER A 1 79 ? 10.563 -5.652 3.510 1.00 90.75 79 SER A CA 1
ATOM 651 C C . SER A 1 79 ? 10.675 -7.137 3.164 1.00 90.75 79 SER A C 1
ATOM 653 O O . SER A 1 79 ? 10.906 -7.519 2.011 1.00 90.75 79 SER A O 1
ATOM 655 N N . SER A 1 80 ? 10.464 -7.995 4.161 1.00 93.06 80 SER A N 1
ATOM 656 C CA . SER A 1 80 ? 10.250 -9.426 3.939 1.00 93.06 80 SER A CA 1
ATOM 657 C C . SER A 1 80 ? 8.859 -9.689 3.348 1.00 93.06 80 SER A C 1
ATOM 659 O O . SER A 1 80 ? 7.981 -8.830 3.395 1.00 93.06 80 SER A O 1
ATOM 661 N N . ALA A 1 81 ? 8.626 -10.901 2.836 1.00 94.06 81 ALA A N 1
ATOM 662 C CA . ALA A 1 81 ? 7.288 -11.315 2.398 1.00 94.06 81 ALA A CA 1
ATOM 663 C C . ALA A 1 81 ? 6.247 -11.187 3.525 1.00 94.06 81 ALA A C 1
ATOM 665 O O . ALA A 1 81 ? 5.116 -10.793 3.280 1.00 94.06 81 ALA A O 1
ATOM 666 N N . LEU A 1 82 ? 6.656 -11.456 4.765 1.00 94.12 82 LEU A N 1
ATOM 667 C CA . LEU A 1 82 ? 5.791 -11.364 5.934 1.00 94.12 82 LEU A CA 1
ATOM 668 C C . LEU A 1 82 ? 5.418 -9.919 6.280 1.00 94.12 82 LEU A C 1
ATOM 670 O O . LEU A 1 82 ? 4.290 -9.663 6.689 1.00 94.12 82 LEU A O 1
ATOM 674 N N . ASP A 1 83 ? 6.348 -8.977 6.093 1.00 93.44 83 ASP A N 1
ATOM 675 C CA . ASP A 1 83 ? 6.048 -7.554 6.271 1.00 93.44 83 ASP A CA 1
ATOM 676 C C . ASP A 1 83 ? 5.034 -7.089 5.208 1.00 93.44 83 ASP A C 1
ATOM 678 O O . ASP A 1 83 ? 4.089 -6.388 5.548 1.00 93.44 83 ASP A O 1
ATOM 682 N N . VAL A 1 84 ? 5.158 -7.569 3.961 1.00 95.19 84 VAL A N 1
ATOM 683 C CA . VAL A 1 84 ? 4.176 -7.307 2.889 1.00 95.19 84 VAL A CA 1
ATOM 684 C C . VAL A 1 84 ? 2.790 -7.857 3.241 1.00 95.19 84 VAL A C 1
ATOM 686 O O . VAL A 1 84 ? 1.801 -7.144 3.094 1.00 95.19 84 VAL A O 1
ATOM 689 N N . CYS A 1 85 ? 2.702 -9.094 3.741 1.00 95.69 85 CYS A N 1
ATOM 690 C CA . CYS A 1 85 ? 1.432 -9.663 4.205 1.00 95.69 85 CYS A CA 1
ATOM 691 C C . CYS A 1 85 ? 0.800 -8.810 5.319 1.00 95.69 85 CYS A C 1
ATOM 693 O O . CYS A 1 85 ? -0.396 -8.522 5.279 1.00 95.69 85 CYS A O 1
ATOM 695 N N . CYS A 1 86 ? 1.614 -8.364 6.283 1.00 95.12 86 CYS A N 1
ATOM 696 C CA . CYS A 1 86 ? 1.168 -7.527 7.395 1.00 95.12 86 CYS A CA 1
ATOM 697 C C . CYS A 1 86 ? 0.595 -6.188 6.909 1.00 95.12 86 CYS A C 1
ATOM 699 O O . CYS A 1 86 ? -0.482 -5.782 7.349 1.00 95.12 86 CYS A O 1
ATOM 701 N N . ASP A 1 87 ? 1.275 -5.534 5.966 1.00 94.88 87 ASP A N 1
ATOM 702 C CA . ASP A 1 87 ? 0.837 -4.264 5.381 1.00 94.88 87 ASP A CA 1
ATOM 703 C C . ASP A 1 87 ? -0.496 -4.414 4.613 1.00 94.88 87 ASP A C 1
ATOM 705 O O . ASP A 1 87 ? -1.392 -3.569 4.738 1.00 94.88 87 ASP A O 1
ATOM 709 N N . ILE A 1 88 ? -0.695 -5.533 3.902 1.00 96.00 88 ILE A N 1
ATOM 710 C CA . ILE A 1 88 ? -1.977 -5.836 3.243 1.00 96.00 88 ILE A CA 1
ATOM 711 C C . ILE A 1 88 ? -3.090 -6.063 4.272 1.00 96.00 88 ILE A C 1
ATOM 713 O O . ILE A 1 88 ? -4.177 -5.498 4.128 1.00 96.00 88 ILE A O 1
ATOM 717 N N . ASP A 1 89 ? -2.849 -6.840 5.331 1.00 95.31 89 ASP A N 1
ATOM 718 C CA . ASP A 1 89 ? -3.860 -7.073 6.372 1.00 95.31 89 ASP A CA 1
ATOM 719 C C . ASP A 1 89 ? -4.238 -5.786 7.122 1.00 95.31 89 ASP A C 1
ATOM 721 O O . ASP A 1 89 ? -5.419 -5.574 7.429 1.00 95.31 89 ASP A O 1
ATOM 725 N N . VAL A 1 90 ? -3.275 -4.892 7.371 1.00 94.69 90 VAL A N 1
ATOM 726 C CA . VAL A 1 90 ? -3.534 -3.554 7.927 1.00 94.69 90 VAL A CA 1
ATOM 727 C C . VAL A 1 90 ? -4.411 -2.735 6.982 1.00 94.69 90 VAL A C 1
ATOM 729 O O . VAL A 1 90 ? -5.425 -2.173 7.412 1.00 94.69 90 VAL A O 1
ATOM 732 N N . THR A 1 91 ? -4.082 -2.707 5.691 1.00 95.44 91 THR A N 1
ATOM 733 C CA . THR A 1 91 ? -4.865 -1.983 4.677 1.00 95.44 91 THR A CA 1
ATOM 734 C C . THR A 1 91 ? -6.288 -2.522 4.588 1.00 95.44 91 THR A C 1
ATOM 736 O O . THR A 1 91 ? -7.257 -1.767 4.618 1.00 95.44 91 THR A O 1
ATOM 739 N N . ARG A 1 92 ? -6.449 -3.844 4.573 1.00 94.88 92 ARG A N 1
ATOM 740 C CA . ARG A 1 92 ? -7.763 -4.487 4.485 1.00 94.88 92 ARG A CA 1
ATOM 741 C C . ARG A 1 92 ? -8.604 -4.253 5.742 1.00 94.88 92 ARG A C 1
ATOM 743 O O . ARG A 1 92 ? -9.812 -4.023 5.651 1.00 94.88 92 ARG A O 1
ATOM 750 N N . SER A 1 93 ? -7.965 -4.247 6.913 1.00 94.44 93 SER A N 1
ATOM 751 C CA . SER A 1 93 ? -8.619 -3.917 8.187 1.00 94.44 93 SER A CA 1
ATOM 752 C C . SER A 1 93 ? -9.109 -2.467 8.210 1.00 94.44 93 SER A C 1
ATOM 754 O O . SER A 1 93 ? -10.238 -2.193 8.623 1.00 94.44 93 SER A O 1
ATOM 756 N N . THR A 1 94 ? -8.298 -1.532 7.711 1.00 93.81 94 THR A N 1
ATOM 757 C CA . THR A 1 94 ? -8.634 -0.099 7.687 1.00 93.81 94 THR A CA 1
ATOM 758 C C . THR A 1 94 ? -9.681 0.228 6.616 1.00 93.81 94 THR A C 1
ATOM 760 O O . THR A 1 94 ? -10.593 1.023 6.870 1.00 93.81 94 THR A O 1
ATOM 763 N N . ALA A 1 95 ? -9.657 -0.483 5.483 1.00 95.12 95 ALA A N 1
ATOM 764 C CA . ALA A 1 95 ? -10.643 -0.388 4.409 1.00 95.12 95 ALA A CA 1
ATOM 765 C C . ALA A 1 95 ? -12.080 -0.713 4.862 1.00 95.12 95 ALA A C 1
ATOM 767 O O . ALA A 1 95 ? -13.028 -0.177 4.285 1.00 95.12 95 ALA A O 1
ATOM 768 N N . ARG A 1 96 ? -12.265 -1.512 5.929 1.00 94.19 96 ARG A N 1
ATOM 769 C CA . ARG A 1 96 ? -13.578 -1.901 6.500 1.00 94.19 96 ARG A CA 1
ATOM 770 C C . ARG A 1 96 ? -14.510 -2.559 5.480 1.00 94.19 96 ARG A C 1
ATOM 772 O O . ARG A 1 96 ? -15.654 -2.147 5.306 1.00 94.19 96 ARG A O 1
ATOM 779 N N . GLY A 1 97 ? -14.000 -3.578 4.794 1.00 93.69 97 GLY A N 1
ATOM 780 C CA . GLY A 1 97 ? -14.769 -4.358 3.819 1.00 93.69 97 GLY A CA 1
ATOM 781 C C . GLY A 1 97 ? -14.896 -3.713 2.437 1.00 93.69 97 GLY A C 1
ATOM 782 O O . GLY A 1 97 ? -15.497 -4.314 1.553 1.00 93.69 97 GLY A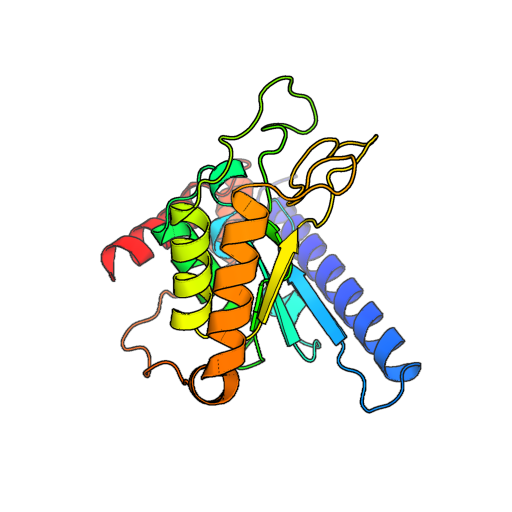 O 1
ATOM 783 N N . LYS A 1 98 ? -14.312 -2.526 2.222 1.00 96.12 98 LYS A N 1
ATOM 784 C CA . LYS A 1 98 ? -14.158 -1.956 0.878 1.00 96.12 98 LYS A CA 1
ATOM 785 C C . LYS A 1 98 ? -13.173 -2.782 0.057 1.00 96.12 98 LYS A C 1
ATOM 787 O O . LYS A 1 98 ? -12.288 -3.440 0.604 1.00 96.12 98 LYS A O 1
ATOM 792 N N . VAL A 1 99 ? -13.310 -2.701 -1.262 1.00 96.06 99 VAL A N 1
ATOM 793 C CA . VAL A 1 99 ? -12.371 -3.324 -2.196 1.00 96.06 99 VAL A CA 1
ATOM 794 C C . VAL A 1 99 ? -10.989 -2.692 -2.033 1.00 96.06 99 VAL A C 1
ATOM 796 O O . VAL A 1 99 ? -10.857 -1.463 -2.048 1.00 96.06 99 VAL A O 1
ATOM 799 N N . CYS A 1 100 ? -9.974 -3.550 -1.911 1.00 96.75 100 CYS A N 1
ATOM 800 C CA . CYS A 1 100 ? -8.576 -3.149 -1.845 1.00 96.75 100 CYS A CA 1
ATOM 801 C C . CYS A 1 100 ? -7.852 -3.342 -3.174 1.00 96.75 100 CYS A C 1
ATOM 803 O O . CYS A 1 100 ? -8.051 -4.346 -3.859 1.00 96.75 100 CYS A O 1
ATOM 805 N N . ILE A 1 101 ? -6.994 -2.379 -3.511 1.00 97.19 101 ILE A N 1
ATOM 806 C CA . ILE A 1 101 ? -6.175 -2.359 -4.728 1.00 97.19 101 ILE A CA 1
ATOM 807 C C . ILE A 1 101 ? -4.752 -1.956 -4.328 1.00 97.19 101 ILE A C 1
ATOM 809 O O . ILE A 1 101 ? -4.572 -0.950 -3.645 1.00 97.19 101 ILE A O 1
ATOM 813 N N . ASP A 1 102 ? -3.752 -2.715 -4.761 1.00 97.50 102 ASP A N 1
ATOM 814 C CA . ASP A 1 102 ? -2.351 -2.292 -4.716 1.00 97.50 102 ASP A CA 1
ATOM 815 C C . ASP A 1 102 ? -2.113 -1.362 -5.904 1.00 97.50 102 ASP A C 1
ATOM 817 O O . ASP A 1 102 ? -2.166 -1.789 -7.059 1.00 97.50 102 ASP A O 1
ATOM 821 N N . LEU A 1 103 ? -1.975 -0.065 -5.636 1.00 96.38 103 LEU A N 1
ATOM 822 C CA . LEU A 1 103 ? -1.840 0.941 -6.689 1.00 96.38 103 LEU A CA 1
ATOM 823 C C . LEU A 1 103 ? -0.393 1.144 -7.128 1.00 96.38 103 LEU A C 1
ATOM 825 O O . LEU A 1 103 ? -0.152 1.671 -8.215 1.00 96.38 103 LEU A O 1
ATOM 829 N N . GLU A 1 104 ? 0.563 0.731 -6.305 1.00 95.75 104 GLU A N 1
ATOM 830 C CA . GLU A 1 104 ? 1.971 1.014 -6.528 1.00 95.75 104 GLU A CA 1
ATOM 831 C C . GLU A 1 104 ? 2.824 -0.165 -6.067 1.00 95.75 104 GLU A C 1
ATOM 833 O O . GLU A 1 104 ? 3.632 -0.063 -5.141 1.00 95.75 104 GLU A O 1
ATOM 838 N N . LEU A 1 105 ? 2.679 -1.295 -6.755 1.00 96.94 105 LEU A N 1
ATOM 839 C CA . LEU A 1 105 ? 3.614 -2.395 -6.609 1.00 96.94 105 LEU A CA 1
ATOM 840 C C . LEU A 1 105 ? 4.935 -2.030 -7.291 1.00 96.94 105 LEU A C 1
ATOM 842 O O . LEU A 1 105 ? 4.962 -1.626 -8.457 1.00 96.94 105 LEU A O 1
ATOM 846 N N . GLN A 1 106 ? 6.053 -2.212 -6.593 1.00 95.00 106 GLN A N 1
ATOM 847 C CA . GLN A 1 106 ? 7.380 -1.885 -7.109 1.00 95.00 106 GLN A CA 1
ATOM 848 C C . GLN A 1 106 ? 7.661 -2.515 -8.477 1.00 95.00 106 GLN A C 1
ATOM 850 O O . GLN A 1 106 ? 7.821 -3.729 -8.608 1.00 95.00 106 GLN A O 1
ATOM 855 N N . GLY A 1 107 ? 7.813 -1.662 -9.489 1.00 95.00 107 GLY A N 1
ATOM 856 C CA . GLY A 1 107 ? 8.109 -2.060 -10.860 1.00 95.00 107 GLY A CA 1
ATOM 857 C C . GLY A 1 107 ? 9.595 -2.253 -11.150 1.00 95.00 107 GLY A C 1
ATOM 858 O O . GLY A 1 107 ? 9.940 -2.948 -12.093 1.00 95.00 107 GLY A O 1
ATOM 859 N N . GLY A 1 108 ? 10.507 -1.674 -10.369 1.00 93.44 108 GLY A N 1
ATOM 860 C CA . GLY A 1 108 ? 11.943 -1.722 -10.655 1.00 93.44 108 GLY A CA 1
ATOM 861 C C . GLY A 1 108 ? 12.812 -1.251 -9.488 1.00 93.44 108 GLY A C 1
ATOM 862 O O . GLY A 1 108 ? 12.288 -0.868 -8.439 1.00 93.44 108 GLY A O 1
ATOM 863 N N . PRO A 1 109 ? 14.151 -1.291 -9.624 1.00 90.06 109 PRO A N 1
ATOM 864 C CA . PRO A 1 109 ? 15.041 -0.714 -8.621 1.00 90.06 109 PRO A CA 1
ATOM 865 C C . PRO A 1 109 ? 14.855 0.803 -8.546 1.00 90.06 109 PRO A C 1
ATOM 867 O O . PRO A 1 109 ? 14.591 1.434 -9.563 1.00 90.06 109 PRO A O 1
ATOM 870 N N . SER A 1 110 ? 15.056 1.396 -7.375 1.00 86.75 110 SER A N 1
ATOM 871 C CA . SER A 1 110 ? 15.072 2.853 -7.189 1.00 86.75 110 SER A CA 1
ATOM 872 C C . SER A 1 110 ? 16.227 3.274 -6.293 1.00 86.75 110 SER A C 1
ATOM 874 O O . SER A 1 110 ? 16.896 2.417 -5.718 1.00 86.75 110 SER A O 1
ATOM 876 N N . HIS A 1 111 ? 16.510 4.568 -6.184 1.00 78.69 111 HIS A N 1
ATOM 877 C CA . HIS A 1 111 ? 17.492 5.051 -5.219 1.00 78.69 111 HIS A CA 1
ATOM 878 C C . HIS A 1 111 ? 17.030 4.724 -3.793 1.00 78.69 111 HIS A C 1
ATOM 880 O O . HIS A 1 111 ? 15.869 4.918 -3.444 1.00 78.69 111 HIS A O 1
ATOM 886 N N . SER A 1 112 ? 17.928 4.205 -2.958 1.00 64.25 112 SER A N 1
ATOM 887 C CA . SER A 1 112 ? 17.614 3.816 -1.571 1.00 64.25 112 SER A CA 1
ATOM 888 C C . SER A 1 112 ? 17.476 5.004 -0.611 1.00 64.25 112 SER A C 1
ATOM 890 O O . SER A 1 112 ? 17.157 4.807 0.555 1.00 64.25 112 SER A O 1
ATOM 892 N N . SER A 1 113 ? 17.715 6.231 -1.078 1.00 57.84 113 SER A N 1
ATOM 893 C CA . SER A 1 113 ? 17.456 7.470 -0.343 1.00 57.84 113 SER A CA 1
ATOM 894 C C . SER A 1 113 ? 17.132 8.594 -1.337 1.00 57.84 113 SER A C 1
ATOM 896 O O . SER A 1 113 ? 17.786 8.639 -2.383 1.00 57.84 113 SER A O 1
ATOM 898 N N . PRO A 1 114 ? 16.227 9.540 -1.004 1.00 54.22 114 PRO A N 1
ATOM 899 C CA . PRO A 1 114 ? 15.983 10.756 -1.792 1.00 54.22 114 PRO A CA 1
ATOM 900 C C . PRO A 1 114 ? 17.247 11.587 -2.084 1.00 54.22 114 PRO A C 1
ATOM 902 O O . PRO A 1 114 ? 17.242 12.432 -2.972 1.00 54.22 114 PRO A O 1
ATOM 905 N N . SER A 1 115 ? 18.327 11.364 -1.328 1.00 53.75 115 SER A N 1
ATOM 906 C CA . SER A 1 115 ? 19.613 12.065 -1.433 1.00 53.75 115 SER A CA 1
ATOM 907 C C . SER A 1 115 ? 20.807 11.153 -1.760 1.00 53.75 115 SER A C 1
ATOM 909 O O . SER A 1 115 ? 21.951 11.604 -1.722 1.00 53.75 115 SER A O 1
ATOM 911 N N . GLY A 1 116 ? 20.582 9.861 -2.022 1.00 57.66 116 GLY A N 1
ATOM 912 C CA . GLY A 1 116 ? 21.650 8.856 -2.065 1.00 57.66 116 GLY A CA 1
ATOM 913 C C . GLY A 1 116 ? 22.096 8.430 -3.466 1.00 57.66 116 GLY A C 1
ATOM 914 O O . GLY A 1 116 ? 21.296 8.322 -4.387 1.00 57.66 116 GLY A O 1
ATOM 915 N N . PHE A 1 117 ? 23.375 8.059 -3.589 1.00 63.59 117 PHE A N 1
ATOM 916 C CA . PHE A 1 117 ? 23.939 7.379 -4.769 1.00 63.59 117 PHE A CA 1
ATOM 917 C C . PHE A 1 117 ? 23.703 5.856 -4.778 1.00 63.59 117 PHE A C 1
ATOM 919 O O . PHE A 1 117 ? 24.113 5.160 -5.706 1.00 63.59 117 PHE A O 1
ATOM 926 N N . SER A 1 118 ? 23.081 5.311 -3.731 1.00 67.56 118 SER A N 1
ATOM 927 C CA . SER A 1 118 ? 22.795 3.883 -3.600 1.00 67.56 118 SER A CA 1
ATOM 928 C C . SER A 1 118 ? 21.473 3.523 -4.281 1.00 67.56 118 SER A C 1
ATOM 930 O O . SER A 1 118 ? 20.506 4.282 -4.228 1.00 67.56 118 SER A O 1
ATOM 932 N N . ARG A 1 119 ? 21.425 2.357 -4.936 1.00 76.06 119 ARG A N 1
ATOM 933 C CA . ARG A 1 119 ? 20.211 1.793 -5.542 1.00 76.06 119 ARG A CA 1
ATOM 934 C C . ARG A 1 119 ? 19.741 0.576 -4.757 1.00 76.06 119 ARG A C 1
ATOM 936 O O . ARG A 1 119 ? 20.553 -0.254 -4.348 1.00 76.06 119 ARG A O 1
ATOM 943 N N . SER A 1 120 ? 18.428 0.439 -4.612 1.00 79.00 120 SER A N 1
ATOM 944 C CA . SER A 1 120 ? 17.793 -0.776 -4.125 1.00 79.00 120 SER A CA 1
ATOM 945 C C . SER A 1 120 ? 18.151 -1.955 -5.027 1.00 79.00 120 SER A C 1
ATOM 947 O O . SER A 1 120 ? 18.434 -1.802 -6.221 1.00 79.00 120 SER A O 1
ATOM 949 N N . LYS A 1 121 ? 18.066 -3.165 -4.473 1.00 82.62 121 LYS A N 1
ATOM 950 C CA . LYS A 1 121 ? 18.180 -4.382 -5.282 1.00 82.62 121 LYS A CA 1
ATOM 951 C C . LYS A 1 121 ? 17.108 -4.363 -6.374 1.00 82.62 121 LYS A C 1
ATOM 953 O O . LYS A 1 121 ? 15.955 -4.022 -6.110 1.00 82.62 121 LYS A O 1
ATOM 958 N N . ALA A 1 122 ? 17.494 -4.726 -7.595 1.00 88.00 122 ALA A N 1
ATOM 959 C CA . ALA A 1 122 ? 16.542 -4.892 -8.684 1.00 88.00 122 ALA A CA 1
ATOM 960 C C . ALA A 1 122 ? 15.643 -6.101 -8.388 1.00 88.00 122 ALA A C 1
ATOM 962 O O . ALA A 1 122 ? 16.183 -7.184 -8.121 1.00 88.00 122 ALA A O 1
ATOM 963 N N . PRO A 1 123 ? 14.307 -5.951 -8.433 1.00 93.06 123 PRO A N 1
ATOM 964 C CA . PRO A 1 123 ? 13.424 -7.093 -8.276 1.00 93.06 123 PRO A CA 1
ATOM 965 C C . PRO A 1 123 ? 13.649 -8.115 -9.393 1.00 93.06 123 PRO A C 1
ATOM 967 O O . PRO A 1 123 ? 13.847 -7.759 -10.557 1.00 93.06 123 PRO A O 1
ATOM 970 N N . GLN A 1 124 ? 13.623 -9.385 -9.016 1.00 94.56 124 GLN A N 1
ATOM 971 C CA . GLN A 1 124 ? 13.795 -10.541 -9.885 1.00 94.56 124 GLN A CA 1
ATOM 972 C C . GLN A 1 124 ? 12.437 -11.154 -10.236 1.00 94.56 124 GLN A C 1
ATOM 974 O O . GLN A 1 124 ? 11.427 -10.876 -9.593 1.00 94.56 124 GLN A O 1
ATOM 979 N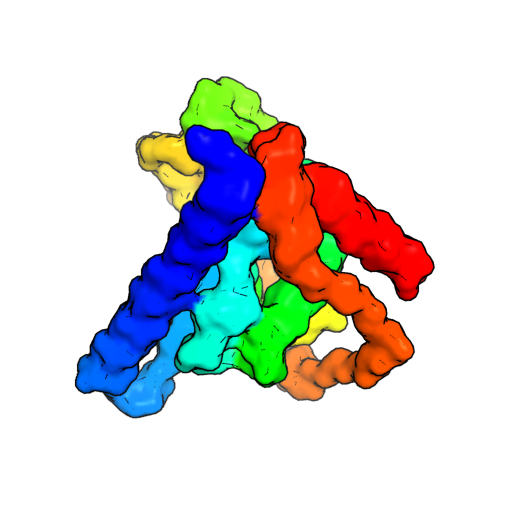 N . ARG A 1 125 ? 12.407 -12.062 -11.219 1.00 96.44 125 ARG A N 1
ATOM 980 C CA . ARG A 1 125 ? 11.173 -12.746 -11.655 1.00 96.44 125 ARG A CA 1
ATOM 981 C C . ARG A 1 125 ? 10.382 -13.360 -10.491 1.00 96.44 125 ARG A C 1
ATOM 983 O O . ARG A 1 125 ? 9.168 -13.203 -10.411 1.00 96.44 125 ARG A O 1
ATOM 990 N N . ASN A 1 126 ? 11.076 -14.015 -9.558 1.00 96.44 126 ASN A N 1
ATOM 991 C CA . ASN A 1 126 ? 10.439 -14.639 -8.397 1.00 96.44 126 ASN A CA 1
ATOM 992 C C . ASN A 1 126 ? 9.825 -13.628 -7.416 1.00 96.44 126 ASN A C 1
ATOM 994 O O . ASN A 1 126 ? 8.843 -13.949 -6.750 1.00 96.44 126 ASN A O 1
ATOM 998 N N . ASP A 1 127 ? 10.375 -12.414 -7.340 1.00 96.81 127 ASP A N 1
ATOM 999 C CA . ASP A 1 127 ? 9.825 -11.363 -6.487 1.00 96.81 127 ASP A CA 1
ATOM 1000 C C . ASP A 1 127 ? 8.435 -10.953 -6.992 1.00 96.81 127 ASP A C 1
ATOM 1002 O O . ASP A 1 127 ? 7.481 -10.971 -6.221 1.00 96.81 127 ASP A O 1
ATOM 1006 N N . TYR A 1 128 ? 8.279 -10.719 -8.302 1.00 97.69 128 TYR A N 1
ATOM 1007 C CA . TYR A 1 128 ? 6.978 -10.377 -8.893 1.00 97.69 128 TYR A CA 1
ATOM 1008 C C . TYR A 1 128 ? 5.931 -11.467 -8.686 1.00 97.69 128 TYR A C 1
ATOM 1010 O O . TYR A 1 128 ? 4.800 -11.150 -8.320 1.00 97.69 128 TYR A O 1
ATOM 1018 N N . ARG A 1 129 ? 6.305 -12.741 -8.871 1.00 97.81 129 ARG A N 1
ATOM 1019 C CA . ARG A 1 129 ? 5.413 -13.878 -8.587 1.00 97.81 129 ARG A CA 1
ATOM 1020 C C . ARG A 1 129 ? 4.952 -13.837 -7.139 1.00 97.81 129 ARG A C 1
ATOM 1022 O O . ARG A 1 129 ? 3.755 -13.822 -6.881 1.00 97.81 129 ARG A O 1
ATOM 1029 N N . THR A 1 130 ? 5.906 -13.758 -6.216 1.00 97.88 130 THR A N 1
ATOM 1030 C CA . THR A 1 130 ? 5.636 -13.747 -4.776 1.00 97.88 130 THR A CA 1
ATOM 1031 C C . THR A 1 130 ? 4.700 -12.599 -4.405 1.00 97.88 130 THR A C 1
ATOM 1033 O O . THR A 1 130 ? 3.669 -12.835 -3.788 1.00 97.88 130 THR A O 1
ATOM 1036 N N . TRP A 1 131 ? 4.996 -11.370 -4.829 1.00 97.94 131 TRP A N 1
ATOM 1037 C CA . TRP A 1 131 ? 4.189 -10.202 -4.467 1.00 97.94 131 TRP A CA 1
ATOM 1038 C C . TRP A 1 131 ? 2.790 -10.218 -5.078 1.00 97.94 131 TRP A C 1
ATOM 1040 O O . TRP A 1 131 ? 1.839 -9.812 -4.417 1.00 97.94 131 TRP A O 1
ATOM 1050 N N . ASN A 1 132 ? 2.641 -10.701 -6.315 1.00 98.00 132 ASN A N 1
ATOM 1051 C CA . ASN A 1 132 ? 1.325 -10.788 -6.948 1.00 98.00 132 ASN A CA 1
ATOM 1052 C C . ASN A 1 132 ? 0.456 -11.860 -6.292 1.00 98.00 132 ASN A C 1
ATOM 1054 O O . ASN A 1 132 ? -0.704 -11.602 -5.983 1.00 98.00 132 ASN A O 1
ATOM 1058 N N . PHE A 1 133 ? 1.020 -13.045 -6.041 1.00 97.81 133 PHE A N 1
ATOM 1059 C CA . PHE A 1 133 ? 0.279 -14.105 -5.365 1.00 97.81 133 PHE A CA 1
ATOM 1060 C C . PHE A 1 133 ? -0.058 -13.736 -3.921 1.00 97.81 133 PHE A C 1
ATOM 1062 O O . PHE A 1 133 ? -1.176 -14.018 -3.514 1.00 97.81 133 PHE A O 1
ATOM 1069 N N . ILE A 1 134 ? 0.836 -13.057 -3.188 1.00 97.69 134 ILE A N 1
ATOM 1070 C CA . ILE A 1 134 ? 0.522 -12.517 -1.856 1.00 97.69 134 ILE A CA 1
ATOM 1071 C C . ILE A 1 134 ? -0.639 -11.520 -1.943 1.00 97.69 134 ILE A C 1
ATOM 1073 O O . ILE A 1 134 ? -1.617 -11.674 -1.224 1.00 97.69 134 ILE A O 1
ATOM 1077 N N . ASN A 1 135 ? -0.588 -10.535 -2.846 1.00 97.56 135 ASN A N 1
ATOM 1078 C CA . ASN A 1 135 ? -1.683 -9.575 -3.017 1.00 97.56 135 ASN A CA 1
ATOM 1079 C C . ASN A 1 135 ? -3.034 -10.284 -3.213 1.00 97.56 135 ASN A C 1
ATOM 1081 O O . ASN A 1 135 ? -3.976 -10.081 -2.443 1.00 97.56 135 ASN A O 1
ATOM 1085 N N . VAL A 1 136 ? -3.110 -11.176 -4.201 1.00 96.62 136 VAL A N 1
ATOM 1086 C CA . VAL A 1 136 ? -4.351 -11.885 -4.536 1.00 96.62 136 VAL A CA 1
ATOM 1087 C C . VAL A 1 136 ? -4.788 -12.827 -3.412 1.00 96.62 136 VAL A C 1
ATOM 1089 O O . VAL A 1 136 ? -5.969 -12.852 -3.060 1.00 96.62 136 VAL A O 1
ATOM 1092 N N . SER A 1 137 ? -3.861 -13.563 -2.788 1.00 95.44 137 SER A N 1
ATOM 1093 C CA . SER A 1 137 ? -4.192 -14.490 -1.700 1.00 95.44 137 SER A CA 1
ATOM 1094 C C . SER A 1 137 ? -4.654 -13.777 -0.434 1.00 95.44 137 SER A C 1
ATOM 1096 O O . SER A 1 137 ? -5.379 -14.377 0.350 1.00 95.44 137 SER A O 1
ATOM 1098 N N . PHE A 1 138 ? -4.268 -12.513 -0.241 1.00 95.69 138 PHE A N 1
ATOM 1099 C CA . PHE A 1 138 ? -4.738 -11.644 0.843 1.00 95.69 138 PHE A CA 1
ATOM 1100 C C . PHE A 1 138 ? -5.927 -10.756 0.420 1.00 95.69 138 PHE A C 1
ATOM 1102 O O . PHE A 1 138 ? -6.303 -9.819 1.127 1.00 95.69 138 PHE A O 1
ATOM 1109 N N . GLY A 1 139 ? -6.588 -11.088 -0.694 1.00 94.94 139 GLY A N 1
ATOM 1110 C CA . GLY A 1 139 ? -7.870 -10.503 -1.088 1.00 94.94 139 GLY A CA 1
ATOM 1111 C C . GLY A 1 139 ? -7.782 -9.144 -1.786 1.00 94.94 139 GLY A C 1
ATOM 1112 O O . GLY A 1 139 ? -8.815 -8.494 -1.951 1.00 94.94 139 GLY A O 1
ATOM 1113 N N . VAL A 1 140 ? -6.591 -8.711 -2.210 1.00 96.94 140 VAL A N 1
ATOM 1114 C CA . VAL A 1 140 ? -6.429 -7.535 -3.077 1.00 96.94 140 VAL A CA 1
ATOM 1115 C C . VAL A 1 140 ? -6.991 -7.855 -4.464 1.00 96.94 140 VAL A C 1
ATOM 1117 O O . VAL A 1 140 ? -6.716 -8.911 -5.033 1.00 96.94 140 VAL A O 1
ATOM 1120 N N . LYS A 1 141 ? -7.811 -6.947 -5.004 1.00 96.38 141 LYS A N 1
ATOM 1121 C CA . LYS A 1 141 ? -8.600 -7.161 -6.232 1.00 96.38 141 LYS A CA 1
ATOM 1122 C C . LYS A 1 141 ? -8.025 -6.481 -7.471 1.00 96.38 141 LYS A C 1
ATOM 1124 O O . LYS A 1 141 ? -8.537 -6.674 -8.567 1.00 96.38 141 LYS A O 1
ATOM 1129 N N . GLY A 1 142 ? -6.964 -5.700 -7.317 1.00 96.06 142 GLY A N 1
ATOM 1130 C CA . GLY A 1 142 ? -6.256 -5.083 -8.431 1.00 96.06 142 GLY A CA 1
ATOM 1131 C C . GLY A 1 142 ? -4.819 -4.770 -8.052 1.00 96.06 142 GLY A C 1
ATOM 1132 O O . GLY A 1 142 ? -4.544 -4.466 -6.895 1.00 96.06 142 GLY A O 1
ATOM 1133 N N . ILE A 1 143 ? -3.920 -4.867 -9.027 1.00 97.56 143 ILE A N 1
ATOM 1134 C CA . ILE A 1 143 ? -2.494 -4.594 -8.856 1.00 97.56 143 ILE A CA 1
ATOM 1135 C C . ILE A 1 143 ? -2.051 -3.692 -10.003 1.00 97.56 143 ILE A C 1
ATOM 1137 O O . ILE A 1 143 ? -2.188 -4.050 -11.176 1.00 97.56 143 ILE A O 1
ATOM 1141 N N . LEU A 1 144 ? -1.521 -2.524 -9.663 1.00 97.00 144 LEU A N 1
ATOM 1142 C CA . LEU A 1 144 ? -0.856 -1.607 -10.575 1.00 97.00 144 LEU A CA 1
ATOM 1143 C C . LEU A 1 144 ? 0.605 -1.488 -10.159 1.00 97.00 144 LEU A C 1
ATOM 1145 O O . LEU A 1 144 ? 0.951 -1.600 -8.988 1.00 97.00 144 LEU A O 1
ATOM 1149 N N . TYR A 1 145 ? 1.474 -1.270 -11.140 1.00 96.50 145 TYR A N 1
ATOM 1150 C CA . TYR A 1 145 ? 2.899 -1.124 -10.891 1.00 96.50 145 TYR A CA 1
ATOM 1151 C C . TYR A 1 145 ? 3.303 0.343 -10.910 1.00 96.50 145 TYR A C 1
ATOM 1153 O O . TYR A 1 145 ? 3.019 1.036 -11.890 1.00 96.50 145 TYR A O 1
ATOM 1161 N N . TRP A 1 146 ? 4.056 0.769 -9.893 1.00 94.19 146 TRP A N 1
ATOM 1162 C CA . TRP A 1 146 ? 4.819 2.015 -9.926 1.00 94.19 146 TRP A CA 1
ATOM 1163 C C . TRP A 1 146 ? 6.252 1.706 -10.377 1.00 94.19 146 TRP A C 1
ATOM 1165 O O . TRP A 1 146 ? 6.985 1.008 -9.679 1.00 94.19 146 TRP A O 1
ATOM 1175 N N . HIS A 1 147 ? 6.687 2.136 -11.557 1.00 90.75 147 HIS A N 1
ATOM 1176 C CA . HIS A 1 147 ? 5.855 2.707 -12.619 1.00 90.75 147 HIS A CA 1
ATOM 1177 C C . HIS A 1 147 ? 6.265 2.174 -13.988 1.00 90.75 147 HIS A C 1
ATOM 1179 O O . HIS A 1 147 ? 7.250 1.450 -14.132 1.00 90.75 147 HIS A O 1
ATOM 1185 N N . TYR A 1 148 ? 5.472 2.474 -15.018 1.00 93.94 148 TYR A N 1
ATOM 1186 C CA . TYR A 1 148 ? 5.665 1.899 -16.349 1.00 93.94 148 TYR A CA 1
ATOM 1187 C C . TYR A 1 148 ? 7.087 2.133 -16.887 1.00 93.94 148 TYR A C 1
ATOM 1189 O O . TYR A 1 148 ? 7.792 1.181 -17.218 1.00 93.94 148 TYR A O 1
ATOM 1197 N N . ARG A 1 149 ? 7.546 3.391 -16.902 1.00 94.19 149 ARG A N 1
ATOM 1198 C CA . ARG A 1 149 ? 8.859 3.800 -17.420 1.00 94.19 149 ARG A CA 1
ATOM 1199 C C . ARG A 1 149 ? 9.528 4.780 -16.467 1.00 94.19 149 ARG A C 1
ATOM 1201 O O . ARG A 1 149 ? 8.947 5.829 -16.217 1.00 94.19 149 ARG A O 1
ATOM 1208 N N . ALA A 1 150 ? 10.750 4.462 -16.035 1.00 90.69 150 ALA A N 1
ATOM 1209 C CA . ALA A 1 150 ? 11.522 5.241 -15.064 1.00 90.69 150 ALA A CA 1
ATOM 1210 C C . ALA A 1 150 ? 11.622 6.729 -15.433 1.00 90.69 150 ALA A C 1
ATOM 1212 O O . ALA A 1 150 ? 11.826 7.072 -16.603 1.00 90.69 150 ALA A O 1
ATOM 1213 N N . GLU A 1 151 ? 11.530 7.598 -14.426 1.00 88.00 151 GLU A N 1
ATOM 1214 C CA . GLU A 1 151 ? 11.621 9.043 -14.624 1.00 88.00 151 GLU A CA 1
ATOM 1215 C C . GLU A 1 151 ? 13.005 9.449 -15.150 1.00 88.00 151 GLU A C 1
ATOM 1217 O O . GLU A 1 151 ? 14.029 8.802 -14.890 1.00 88.00 151 GLU A O 1
ATOM 1222 N N . MET A 1 152 ? 13.041 10.534 -15.926 1.00 86.06 152 MET A N 1
ATOM 1223 C CA . MET A 1 152 ? 14.294 11.075 -16.460 1.00 86.06 152 MET A CA 1
ATOM 1224 C C . MET A 1 152 ? 14.982 12.012 -15.470 1.00 86.06 152 MET A C 1
ATOM 1226 O O . MET A 1 152 ? 16.206 12.000 -15.368 1.00 86.06 152 MET A O 1
ATOM 1230 N N . ILE A 1 153 ? 14.185 12.810 -14.762 1.00 85.38 153 ILE A N 1
ATOM 1231 C CA . ILE A 1 153 ? 14.605 13.844 -13.820 1.00 85.38 153 ILE A CA 1
ATOM 1232 C C . ILE A 1 153 ? 13.636 13.847 -12.642 1.00 85.38 153 ILE A C 1
ATOM 1234 O O . ILE A 1 153 ? 12.476 13.491 -12.821 1.00 85.38 153 ILE A O 1
ATOM 1238 N N . GLY A 1 154 ? 14.103 14.282 -11.477 1.00 83.62 154 GLY A N 1
ATOM 1239 C CA . GLY A 1 154 ? 13.290 14.341 -10.268 1.00 83.62 154 GLY A CA 1
ATOM 1240 C C . GLY A 1 154 ? 13.828 13.449 -9.151 1.00 83.62 154 GLY A C 1
ATOM 1241 O O . GLY A 1 154 ? 14.787 12.703 -9.359 1.00 83.62 154 GLY A O 1
ATOM 1242 N N . PRO A 1 155 ? 13.231 13.549 -7.954 1.00 81.88 155 PRO A N 1
ATOM 1243 C CA . PRO A 1 155 ? 13.690 12.827 -6.769 1.00 81.88 155 PRO A CA 1
ATOM 1244 C C . PRO A 1 155 ? 13.556 11.305 -6.907 1.00 81.88 155 PRO A C 1
ATOM 1246 O O . PRO A 1 155 ? 14.295 10.570 -6.257 1.00 81.88 155 PRO A O 1
ATOM 1249 N N . GLU A 1 156 ? 12.660 10.827 -7.772 1.00 83.81 156 GLU A N 1
ATOM 1250 C CA . GLU A 1 156 ? 12.476 9.397 -8.028 1.00 83.81 156 GLU A CA 1
ATOM 1251 C C . GLU A 1 156 ? 13.247 8.907 -9.256 1.00 83.81 156 GLU A C 1
ATOM 1253 O O . GLU A 1 156 ? 13.319 7.703 -9.496 1.00 83.81 156 GLU A O 1
ATOM 1258 N N . ALA A 1 157 ? 13.875 9.795 -10.031 1.00 85.62 157 ALA A N 1
ATOM 1259 C CA . ALA A 1 157 ? 14.599 9.407 -11.231 1.00 85.62 157 ALA A CA 1
ATOM 1260 C C . ALA A 1 157 ? 15.950 8.743 -10.905 1.00 85.62 157 ALA A C 1
ATOM 1262 O O . ALA A 1 157 ? 16.687 9.251 -10.062 1.00 85.62 157 ALA A O 1
ATOM 1263 N N . PRO A 1 158 ? 16.367 7.677 -11.624 1.00 84.50 158 PRO A N 1
ATOM 1264 C CA . PRO A 1 158 ? 15.596 6.847 -12.543 1.00 84.50 158 PRO A CA 1
ATOM 1265 C C . PRO A 1 158 ? 15.180 5.535 -11.876 1.00 84.50 158 PRO A C 1
ATOM 1267 O O . PRO A 1 158 ? 15.781 4.482 -12.110 1.00 84.50 158 PRO A O 1
ATOM 1270 N N . GLY A 1 159 ? 14.180 5.621 -11.012 1.00 89.00 159 GLY A N 1
ATOM 1271 C CA . GLY A 1 159 ? 13.668 4.514 -10.230 1.00 89.00 159 GLY A CA 1
ATOM 1272 C C . GLY A 1 159 ? 12.503 3.793 -10.889 1.00 89.00 159 GLY A C 1
ATOM 1273 O O . GLY A 1 159 ? 11.915 4.267 -11.856 1.00 89.00 159 GLY A O 1
ATOM 1274 N N . PHE A 1 160 ? 12.197 2.618 -10.344 1.00 92.19 160 PHE A N 1
ATOM 1275 C CA . PHE A 1 160 ? 10.902 1.936 -10.394 1.00 92.19 160 PHE A CA 1
ATOM 1276 C C . PHE A 1 160 ? 10.349 1.514 -11.773 1.00 92.19 160 PHE A C 1
ATOM 1278 O O . PHE A 1 160 ? 9.352 0.804 -11.826 1.00 92.19 160 PHE A O 1
ATOM 1285 N N . GLY A 1 161 ? 10.996 1.862 -12.886 1.00 94.06 161 GLY A N 1
ATOM 1286 C CA . GLY A 1 161 ? 10.509 1.563 -14.237 1.00 94.06 161 GLY A CA 1
ATOM 1287 C C . GLY A 1 161 ? 10.457 0.072 -14.589 1.00 94.06 161 GLY A C 1
ATOM 1288 O O . GLY A 1 161 ? 11.487 -0.603 -14.522 1.00 94.06 161 GLY A O 1
ATOM 1289 N N . LEU A 1 162 ? 9.313 -0.426 -15.068 1.00 94.94 162 LEU A N 1
ATOM 1290 C CA . LEU A 1 162 ? 9.168 -1.782 -15.621 1.00 94.94 162 LEU A CA 1
ATOM 1291 C C . LEU A 1 162 ? 9.918 -1.961 -16.947 1.00 94.94 162 LEU A C 1
ATOM 1293 O O . LEU A 1 162 ? 10.635 -2.945 -17.112 1.00 94.94 162 LEU A O 1
ATOM 1297 N N . VAL A 1 163 ? 9.784 -1.021 -17.882 1.00 95.44 163 VAL A N 1
ATOM 1298 C CA . VAL A 1 163 ? 10.471 -1.081 -19.184 1.00 95.44 163 VAL A CA 1
ATOM 1299 C C . VAL A 1 163 ? 11.797 -0.321 -19.164 1.00 95.44 163 VAL A C 1
ATOM 1301 O O . VAL A 1 163 ? 12.092 0.445 -18.238 1.00 95.44 163 VAL A O 1
ATOM 1304 N N . ASN A 1 164 ? 12.617 -0.527 -20.194 1.00 93.00 164 ASN A N 1
ATOM 1305 C CA . ASN A 1 164 ? 13.773 0.327 -20.438 1.00 93.00 164 ASN A CA 1
ATOM 1306 C C . ASN A 1 164 ? 13.327 1.754 -20.792 1.00 93.00 164 ASN A C 1
ATOM 1308 O O . ASN A 1 164 ? 12.175 2.019 -21.138 1.00 93.00 164 ASN A O 1
ATOM 1312 N N . ARG A 1 165 ? 14.257 2.710 -20.719 1.00 90.00 165 ARG A N 1
ATOM 1313 C CA . ARG A 1 165 ? 13.969 4.128 -21.004 1.00 90.00 165 ARG A CA 1
ATOM 1314 C C . ARG A 1 165 ? 13.508 4.377 -22.442 1.00 90.00 165 ARG A C 1
ATOM 1316 O O . ARG A 1 165 ? 12.709 5.280 -22.673 1.00 90.00 165 ARG A O 1
ATOM 1323 N N . ASP A 1 166 ? 13.987 3.575 -23.384 1.00 93.62 166 ASP A N 1
ATOM 1324 C CA . ASP A 1 166 ? 13.556 3.590 -24.785 1.00 93.62 166 ASP A CA 1
ATOM 1325 C C . ASP A 1 166 ? 12.200 2.891 -25.007 1.00 93.62 166 ASP A C 1
ATOM 1327 O O . ASP A 1 166 ? 11.676 2.901 -26.116 1.00 93.62 166 ASP A O 1
ATOM 1331 N N . GLY A 1 167 ? 11.607 2.315 -23.955 1.00 93.31 167 GLY A N 1
ATOM 1332 C CA . GLY A 1 167 ? 10.355 1.567 -24.009 1.00 93.31 167 GLY A CA 1
ATOM 1333 C C . GLY A 1 167 ? 10.522 0.084 -24.336 1.00 93.31 167 GLY A C 1
ATOM 1334 O O . GLY A 1 167 ? 9.519 -0.628 -24.365 1.00 93.31 167 GLY A O 1
ATOM 1335 N N . SER A 1 168 ? 11.747 -0.403 -24.561 1.00 96.56 168 SER A N 1
ATOM 1336 C CA . SER A 1 168 ? 11.970 -1.819 -24.848 1.00 96.56 168 SER A CA 1
ATOM 1337 C C . SER A 1 168 ? 11.653 -2.708 -23.631 1.00 96.56 168 SER A C 1
ATOM 1339 O O . SER A 1 168 ? 11.854 -2.285 -22.481 1.00 96.56 168 SER A O 1
ATOM 1341 N N . PRO A 1 169 ? 11.150 -3.939 -23.857 1.00 96.62 169 PRO A N 1
ATOM 1342 C CA . PRO A 1 169 ? 10.879 -4.885 -22.783 1.00 96.62 169 PRO A CA 1
ATOM 1343 C C . PRO A 1 169 ? 12.127 -5.236 -21.969 1.00 96.62 169 PRO A C 1
ATOM 1345 O O . PRO A 1 169 ? 13.265 -5.164 -22.434 1.00 96.62 169 PRO A O 1
ATOM 1348 N N . THR A 1 170 ? 11.893 -5.657 -20.736 1.00 94.69 170 THR A N 1
ATOM 1349 C CA . THR A 1 170 ? 12.886 -6.172 -19.799 1.00 94.69 170 THR A CA 1
ATOM 1350 C C . THR A 1 170 ? 12.412 -7.514 -19.238 1.00 94.69 170 THR A C 1
ATOM 1352 O O . THR A 1 170 ? 11.226 -7.842 -19.288 1.00 94.69 170 THR A O 1
ATOM 1355 N N . ASP A 1 171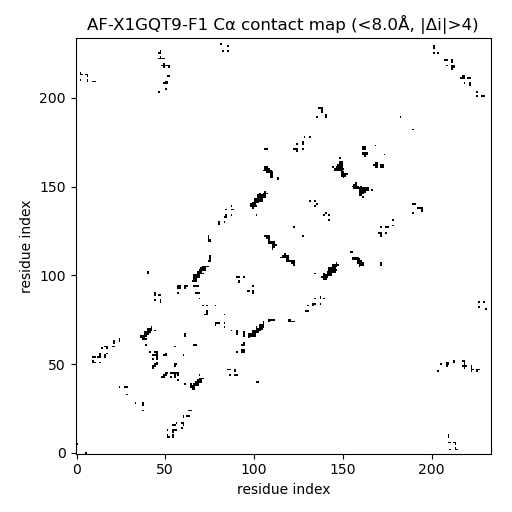 ? 13.308 -8.250 -18.575 1.00 94.50 171 ASP A N 1
ATOM 1356 C CA . ASP A 1 171 ? 12.935 -9.485 -17.870 1.00 94.50 171 ASP A CA 1
ATOM 1357 C C . ASP A 1 171 ? 11.782 -9.293 -16.874 1.00 94.50 171 ASP A C 1
ATOM 1359 O O . ASP A 1 171 ? 10.962 -10.196 -16.686 1.00 94.50 171 ASP A O 1
ATOM 1363 N N . ARG A 1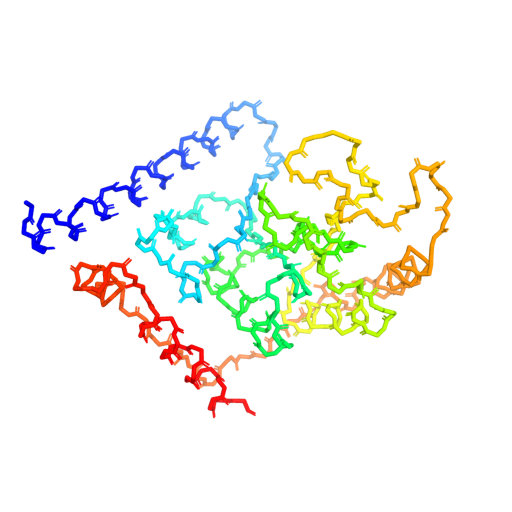 172 ? 11.722 -8.116 -16.235 1.00 93.44 172 ARG A N 1
ATOM 1364 C CA . ARG A 1 172 ? 10.665 -7.763 -15.287 1.00 93.44 172 ARG A CA 1
ATOM 1365 C C . ARG A 1 172 ? 9.350 -7.443 -15.989 1.00 93.44 172 ARG A C 1
ATOM 1367 O O . ARG A 1 172 ? 8.340 -7.991 -15.569 1.00 93.44 172 ARG A O 1
ATOM 1374 N N . SER A 1 173 ? 9.344 -6.662 -17.075 1.00 96.25 173 SER A N 1
ATOM 1375 C CA . SER A 1 173 ? 8.102 -6.408 -17.823 1.00 96.25 173 SER A CA 1
ATOM 1376 C C . SER A 1 173 ? 7.538 -7.680 -18.460 1.00 96.25 173 SER A C 1
ATOM 1378 O O . SER A 1 173 ? 6.324 -7.852 -18.530 1.00 96.25 173 SER A O 1
ATOM 1380 N N . ASP A 1 174 ? 8.405 -8.600 -18.888 1.00 97.44 174 ASP A N 1
ATOM 1381 C CA . ASP A 1 174 ? 7.977 -9.894 -19.424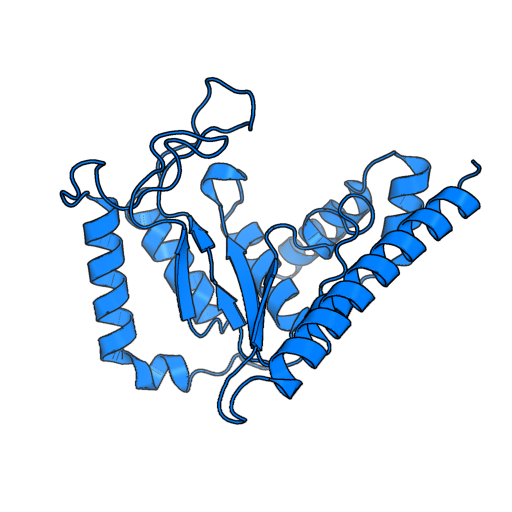 1.00 97.44 174 ASP A CA 1
ATOM 1382 C C . ASP A 1 174 ? 7.326 -10.763 -18.347 1.00 97.44 174 ASP A C 1
ATOM 1384 O O . ASP A 1 174 ? 6.309 -11.412 -18.592 1.00 97.44 174 ASP A O 1
ATOM 1388 N N . GLU A 1 175 ? 7.904 -10.790 -17.143 1.00 97.88 175 GLU A N 1
ATOM 1389 C CA . GLU A 1 175 ? 7.334 -11.540 -16.025 1.00 97.88 175 GLU A CA 1
ATOM 1390 C C . GLU A 1 175 ? 5.994 -10.955 -15.570 1.00 97.88 175 GLU A C 1
ATOM 1392 O O . GLU A 1 175 ? 5.025 -11.699 -15.410 1.00 97.88 175 GLU A O 1
ATOM 1397 N N . THR A 1 176 ? 5.907 -9.631 -15.414 1.00 96.94 176 THR A N 1
ATOM 1398 C CA . THR A 1 176 ? 4.654 -8.975 -15.023 1.00 96.94 176 THR A CA 1
ATOM 1399 C C . THR A 1 176 ? 3.587 -9.098 -16.110 1.00 96.94 176 THR A C 1
ATOM 1401 O O . THR A 1 176 ? 2.418 -9.280 -15.781 1.00 96.94 176 THR A O 1
ATOM 1404 N N . SER A 1 177 ? 3.957 -9.121 -17.400 1.00 97.62 177 SER A N 1
ATOM 1405 C CA . SER A 1 177 ? 3.016 -9.411 -18.493 1.00 97.62 177 SER A CA 1
ATOM 1406 C C . SER A 1 177 ? 2.452 -10.832 -18.410 1.00 97.62 177 SER A C 1
ATOM 1408 O O . SER A 1 177 ? 1.246 -11.012 -18.582 1.00 97.62 177 SER A O 1
ATOM 1410 N N . LYS A 1 178 ? 3.283 -11.842 -18.112 1.00 98.31 178 LYS A N 1
ATOM 1411 C CA . LYS A 1 178 ? 2.819 -13.231 -17.925 1.00 98.31 178 LYS A CA 1
ATOM 1412 C C . LYS A 1 178 ? 1.845 -13.346 -16.754 1.00 98.31 178 LYS A C 1
ATOM 1414 O O . LYS A 1 178 ? 0.783 -13.940 -16.916 1.00 98.31 178 LYS A O 1
ATOM 1419 N N . LEU A 1 179 ? 2.182 -12.744 -15.612 1.00 98.25 179 LEU A N 1
ATOM 1420 C CA . LEU A 1 179 ? 1.316 -12.715 -14.430 1.00 98.25 179 LEU A CA 1
ATOM 1421 C C . LEU A 1 179 ? -0.003 -11.995 -14.721 1.00 98.25 179 LEU A C 1
ATOM 1423 O O . LEU A 1 179 ? -1.065 -12.531 -14.432 1.00 98.25 179 LEU A O 1
ATOM 1427 N N . CYS A 1 180 ? 0.053 -10.828 -15.363 1.00 97.44 180 CYS A N 1
ATOM 1428 C CA . CYS A 1 180 ? -1.133 -10.071 -15.750 1.00 97.44 180 CYS A CA 1
ATOM 1429 C C . CYS A 1 180 ? -2.065 -10.895 -16.650 1.00 97.44 180 CYS A C 1
ATOM 1431 O O . CYS A 1 180 ? -3.262 -10.964 -16.384 1.00 97.44 180 CYS A O 1
ATOM 1433 N N . ARG A 1 181 ? -1.536 -11.578 -17.676 1.00 98.50 181 ARG A N 1
ATOM 1434 C CA . ARG A 1 181 ? -2.348 -12.470 -18.523 1.00 98.50 181 ARG A CA 1
ATOM 1435 C C . ARG A 1 181 ? -2.963 -13.607 -17.716 1.00 98.50 181 ARG A C 1
ATOM 1437 O O . ARG A 1 181 ? -4.155 -13.836 -17.848 1.00 98.50 181 ARG A O 1
ATOM 1444 N N . PHE A 1 182 ? -2.177 -14.253 -16.856 1.00 98.38 182 PHE A N 1
ATOM 1445 C CA . PHE A 1 182 ? -2.652 -15.334 -15.995 1.00 98.38 182 PHE A CA 1
ATOM 1446 C C . PHE A 1 182 ? -3.806 -14.881 -15.085 1.00 98.38 182 PHE A C 1
ATOM 1448 O O . PHE A 1 182 ? -4.873 -15.483 -15.108 1.00 98.38 182 PHE A O 1
ATOM 1455 N N . PHE A 1 183 ? -3.652 -13.790 -14.329 1.00 97.81 183 PHE A N 1
ATOM 1456 C CA . PHE A 1 183 ? -4.724 -13.320 -13.442 1.00 97.81 183 PHE A CA 1
ATOM 1457 C C . PHE A 1 183 ? -5.979 -12.888 -14.206 1.00 97.81 183 PHE A C 1
ATOM 1459 O O . PHE A 1 183 ? -7.082 -13.115 -13.718 1.00 97.81 183 PHE A O 1
ATOM 1466 N N . ASN A 1 184 ? -5.830 -12.316 -15.405 1.00 97.69 184 ASN A N 1
ATOM 1467 C CA . ASN A 1 184 ? -6.972 -11.933 -16.236 1.00 97.69 184 ASN A CA 1
ATOM 1468 C C . ASN A 1 184 ? -7.659 -13.131 -16.913 1.00 97.69 184 ASN A C 1
ATOM 1470 O O . ASN A 1 184 ? -8.875 -13.110 -17.075 1.00 97.69 184 ASN A O 1
ATOM 1474 N N . GLU A 1 185 ? -6.919 -14.182 -17.277 1.00 98.38 185 GLU A N 1
ATOM 1475 C CA . GLU A 1 185 ? -7.481 -15.436 -17.804 1.00 98.38 185 GLU A CA 1
ATOM 1476 C C . GLU A 1 185 ? -8.395 -16.110 -16.770 1.00 98.38 185 GLU A C 1
ATOM 1478 O O . GLU A 1 185 ? -9.477 -16.578 -17.111 1.00 98.38 185 GLU A O 1
ATOM 1483 N N . TYR A 1 186 ? -8.001 -16.078 -15.494 1.00 97.38 186 TYR A N 1
ATOM 1484 C CA . TYR A 1 186 ? -8.769 -16.636 -14.375 1.00 97.38 186 TYR A CA 1
ATOM 1485 C C . TYR A 1 186 ? -9.466 -15.548 -13.535 1.00 97.38 186 TYR A C 1
ATOM 1487 O O . TYR A 1 186 ? -9.675 -15.726 -12.334 1.00 97.38 186 TYR A O 1
ATOM 1495 N N . ALA A 1 187 ? -9.833 -14.412 -14.142 1.00 96.44 187 ALA A N 1
ATOM 1496 C CA . ALA A 1 187 ? -10.364 -13.255 -13.414 1.00 96.44 187 ALA A CA 1
ATOM 1497 C C . ALA A 1 187 ? -11.620 -13.584 -12.595 1.00 96.44 187 ALA A C 1
ATOM 1499 O O . ALA A 1 187 ? -11.759 -13.104 -11.474 1.00 96.44 187 ALA A O 1
ATOM 1500 N N . GLU A 1 188 ? -12.518 -14.423 -13.118 1.00 96.75 188 GLU A N 1
ATOM 1501 C CA . GLU A 1 188 ? -13.730 -14.841 -12.403 1.00 96.75 188 GLU A CA 1
ATOM 1502 C C . GLU A 1 188 ? -13.397 -15.531 -11.071 1.00 96.75 188 GLU A C 1
ATOM 1504 O O . GLU A 1 188 ? -13.967 -15.184 -10.036 1.00 96.75 188 GLU A O 1
ATOM 1509 N N . LEU A 1 189 ? -12.415 -16.441 -11.070 1.00 95.94 189 LEU A N 1
ATOM 1510 C CA . LEU A 1 189 ? -11.959 -17.140 -9.867 1.00 95.94 189 LEU A CA 1
ATOM 1511 C C . LEU A 1 189 ? -11.432 -16.155 -8.815 1.00 95.94 189 LEU A C 1
ATOM 1513 O O . LEU A 1 189 ? -11.821 -16.220 -7.649 1.00 95.94 189 LEU A O 1
ATOM 1517 N N . PHE A 1 190 ? -10.557 -15.231 -9.215 1.00 95.19 190 PHE A N 1
ATOM 1518 C CA . PHE A 1 190 ? -9.916 -14.299 -8.282 1.00 95.19 190 PHE A CA 1
ATOM 1519 C C . PHE A 1 190 ? -10.851 -13.175 -7.815 1.00 95.19 190 PHE A C 1
ATOM 1521 O O . PHE A 1 190 ? -10.786 -12.748 -6.656 1.00 95.19 190 PHE A O 1
ATOM 1528 N N . ASN A 1 191 ? -11.775 -12.729 -8.668 1.00 93.75 191 ASN A N 1
ATOM 1529 C CA . ASN A 1 191 ? -12.783 -11.737 -8.301 1.00 93.75 191 ASN A CA 1
ATOM 1530 C C . ASN A 1 191 ? -13.785 -12.305 -7.294 1.00 93.75 191 ASN A C 1
ATOM 1532 O O . ASN A 1 191 ? -14.093 -11.620 -6.317 1.00 93.75 191 ASN A O 1
ATOM 1536 N N . ASN A 1 192 ? -14.188 -13.568 -7.455 1.00 94.44 192 ASN A N 1
ATOM 1537 C CA . ASN A 1 192 ? -15.116 -14.249 -6.548 1.00 94.44 192 ASN A CA 1
ATOM 1538 C C . ASN A 1 192 ? -14.442 -14.847 -5.300 1.00 94.44 192 ASN A C 1
ATOM 1540 O O . ASN A 1 192 ? -15.132 -15.305 -4.394 1.00 94.44 192 ASN A O 1
ATOM 1544 N N . PHE A 1 193 ? -13.107 -14.850 -5.222 1.00 93.94 193 PHE A N 1
ATOM 1545 C CA . PHE A 1 193 ? -12.394 -15.321 -4.036 1.00 93.94 193 PHE A CA 1
ATOM 1546 C C . PHE A 1 193 ? -12.698 -14.445 -2.813 1.00 93.94 193 PHE A C 1
ATOM 1548 O O . PHE A 1 193 ? -12.466 -13.232 -2.828 1.00 93.94 193 PHE A O 1
ATOM 1555 N N . GLU A 1 194 ? -13.140 -15.078 -1.731 1.00 91.56 194 GLU A N 1
ATOM 1556 C CA . GLU A 1 194 ? -13.305 -14.458 -0.421 1.00 91.56 194 GLU A CA 1
ATOM 1557 C C . GLU A 1 194 ? -12.338 -15.079 0.583 1.00 91.56 194 GLU A C 1
ATOM 1559 O O . GLU A 1 194 ? -12.126 -16.293 0.618 1.00 91.56 194 GLU A O 1
ATOM 1564 N N . LEU A 1 195 ? -11.758 -14.232 1.430 1.00 91.75 195 LEU A N 1
ATOM 1565 C CA . LEU A 1 195 ? -10.888 -14.699 2.497 1.00 91.75 195 LEU A CA 1
ATOM 1566 C C . LEU A 1 195 ? -11.689 -15.455 3.563 1.00 91.75 195 LEU A C 1
ATOM 1568 O O . LEU A 1 195 ? -12.779 -15.015 3.941 1.00 91.75 195 LEU A O 1
ATOM 1572 N N . PRO A 1 196 ? -11.134 -16.544 4.122 1.00 91.00 196 PRO A N 1
ATOM 1573 C CA . PRO A 1 196 ? -11.766 -17.222 5.239 1.00 91.00 196 PRO A CA 1
ATOM 1574 C C . PRO A 1 196 ? -11.889 -16.280 6.442 1.00 91.00 196 PRO A C 1
ATOM 1576 O O . PRO A 1 196 ? -11.091 -15.362 6.639 1.00 91.00 196 PRO A O 1
ATOM 1579 N N . LYS A 1 197 ? -12.888 -16.536 7.290 1.00 89.62 197 LYS A N 1
ATOM 1580 C CA . LYS A 1 197 ? -13.091 -15.767 8.520 1.00 89.62 197 LYS A CA 1
ATOM 1581 C C . LYS A 1 197 ? -11.858 -15.869 9.427 1.00 89.62 197 LYS A C 1
ATOM 1583 O O . LYS A 1 197 ? -11.462 -16.968 9.819 1.00 89.62 197 LYS A O 1
ATOM 1588 N N . ASN A 1 198 ? -11.307 -14.716 9.807 1.00 90.56 198 ASN A N 1
ATOM 1589 C CA . ASN A 1 198 ? -10.183 -14.626 10.738 1.00 90.56 198 ASN A CA 1
ATOM 1590 C C . ASN A 1 198 ? -10.545 -15.263 12.094 1.00 90.56 198 ASN A C 1
ATOM 1592 O O . ASN A 1 198 ? -11.640 -15.046 12.621 1.00 90.56 198 ASN A O 1
ATOM 1596 N N . ARG A 1 199 ? -9.614 -16.031 12.674 1.00 93.06 199 ARG A N 1
ATOM 1597 C CA . ARG A 1 199 ? -9.761 -16.653 14.008 1.00 93.06 199 ARG A CA 1
ATOM 1598 C C . ARG A 1 199 ? -9.151 -15.819 15.135 1.00 93.06 199 ARG A C 1
ATOM 1600 O O . ARG A 1 199 ? -9.487 -16.024 16.295 1.00 93.06 199 ARG A O 1
ATOM 1607 N N . SER A 1 200 ? -8.259 -14.902 14.787 1.00 93.81 200 SER A N 1
ATOM 1608 C CA . SER A 1 200 ? -7.524 -14.030 15.697 1.00 93.81 200 SER A CA 1
ATOM 1609 C C . SER A 1 200 ? -7.486 -12.607 15.138 1.00 93.81 200 SER A C 1
ATOM 1611 O O . SER A 1 200 ? -7.736 -12.380 13.952 1.00 93.81 200 SER A O 1
ATOM 1613 N N . ALA A 1 201 ? -7.206 -11.642 16.012 1.00 94.69 201 ALA A N 1
ATOM 1614 C CA . ALA A 1 201 ? -7.017 -10.243 15.654 1.00 94.69 201 ALA A CA 1
ATOM 1615 C C . ALA A 1 201 ? -5.943 -9.622 16.553 1.00 94.69 201 ALA A C 1
ATOM 1617 O O . ALA A 1 201 ? -5.807 -10.003 17.717 1.00 94.69 201 ALA A O 1
ATOM 1618 N N . ILE A 1 202 ? -5.212 -8.644 16.017 1.00 95.12 202 ILE A N 1
ATOM 1619 C CA . ILE A 1 202 ? -4.280 -7.813 16.783 1.00 95.12 202 ILE A CA 1
ATOM 1620 C C . ILE A 1 202 ? -4.980 -6.486 17.058 1.00 95.12 202 ILE A C 1
ATOM 1622 O O . ILE A 1 202 ? -5.289 -5.735 16.133 1.00 95.12 202 ILE A O 1
ATOM 1626 N N . LEU A 1 203 ? -5.248 -6.206 18.331 1.00 94.12 203 LEU A N 1
ATOM 1627 C CA . LEU A 1 203 ? -5.813 -4.930 18.748 1.00 94.12 203 LEU A CA 1
ATOM 1628 C C . LEU A 1 203 ? -4.691 -3.912 18.956 1.00 94.12 203 LEU A C 1
ATOM 1630 O O . LEU A 1 203 ? -3.734 -4.176 19.681 1.00 94.12 203 LEU A O 1
ATOM 1634 N N . VAL A 1 204 ? -4.839 -2.735 18.351 1.00 92.56 204 VAL A N 1
ATOM 1635 C CA . VAL A 1 204 ? -3.863 -1.647 18.439 1.00 92.56 204 VAL A CA 1
ATOM 1636 C C . VAL A 1 204 ? -4.494 -0.439 19.119 1.00 92.56 204 VAL A C 1
ATOM 1638 O O . VAL A 1 204 ? -5.513 0.074 18.656 1.00 92.56 204 VAL A O 1
ATOM 1641 N N . ASN A 1 205 ? -3.867 0.042 20.195 1.00 92.12 205 ASN A N 1
ATOM 1642 C CA . ASN A 1 205 ? -4.211 1.324 20.801 1.00 92.12 205 ASN A CA 1
ATOM 1643 C C . ASN A 1 205 ? -3.361 2.442 20.178 1.00 92.12 205 ASN A C 1
ATOM 1645 O O . ASN A 1 205 ? -2.142 2.470 20.340 1.00 92.12 205 ASN A O 1
ATOM 1649 N N . LYS A 1 206 ? -4.009 3.385 19.489 1.00 90.56 206 LYS A N 1
ATOM 1650 C CA . LYS A 1 206 ? -3.339 4.521 18.837 1.00 90.56 206 LYS A CA 1
ATOM 1651 C C . LYS A 1 206 ? -2.694 5.481 19.839 1.00 90.56 206 LYS A C 1
ATOM 1653 O O . LYS A 1 206 ? -1.673 6.079 19.522 1.00 90.56 206 LYS A O 1
ATOM 1658 N N . ASP A 1 207 ? -3.209 5.575 21.064 1.00 92.44 207 ASP A N 1
ATOM 1659 C CA . ASP A 1 207 ? -2.586 6.419 22.089 1.00 92.44 207 ASP A CA 1
ATOM 1660 C C . ASP A 1 207 ? -1.204 5.912 22.510 1.00 92.44 207 ASP A C 1
ATOM 1662 O O . ASP A 1 207 ? -0.332 6.712 22.849 1.00 92.44 207 ASP A O 1
ATOM 1666 N N . SER A 1 208 ? -0.954 4.604 22.391 1.00 92.50 208 SER A N 1
ATOM 1667 C CA . SER A 1 208 ? 0.378 4.034 22.610 1.00 92.50 208 SER A CA 1
ATOM 1668 C C . SER A 1 208 ? 1.396 4.540 21.585 1.00 92.50 208 SER A C 1
ATOM 1670 O O . SER A 1 208 ? 2.549 4.760 21.941 1.00 92.50 208 SER A O 1
ATOM 1672 N N . TYR A 1 209 ? 0.969 4.792 20.345 1.00 94.25 209 TYR A N 1
ATOM 1673 C CA . TYR A 1 209 ? 1.823 5.331 19.285 1.00 94.25 209 TYR A CA 1
ATOM 1674 C C . TYR A 1 209 ? 2.181 6.794 19.555 1.00 94.25 209 TYR A C 1
ATOM 1676 O O . TYR A 1 209 ? 3.357 7.154 19.506 1.00 94.25 209 TYR A O 1
ATOM 1684 N N . TYR A 1 210 ? 1.197 7.620 19.933 1.00 95.00 210 TYR A N 1
ATOM 1685 C CA . TYR A 1 210 ? 1.451 9.015 20.301 1.00 95.00 210 TYR A CA 1
ATOM 1686 C C . TYR A 1 210 ? 2.385 9.128 21.505 1.00 95.00 210 TYR A C 1
ATOM 1688 O O . TYR A 1 210 ? 3.315 9.932 21.483 1.00 95.00 210 TYR A O 1
ATOM 1696 N N . LEU A 1 211 ? 2.157 8.314 22.541 1.00 94.88 211 LEU A N 1
ATOM 1697 C CA . LEU A 1 211 ? 2.999 8.306 23.733 1.00 94.88 211 LEU A CA 1
ATOM 1698 C C . LEU A 1 211 ? 4.422 7.839 23.407 1.00 94.88 211 LEU A C 1
ATOM 1700 O O . LEU A 1 211 ? 5.387 8.472 23.831 1.00 94.88 211 LEU A O 1
ATOM 1704 N N . ASN A 1 212 ? 4.563 6.770 22.616 1.00 94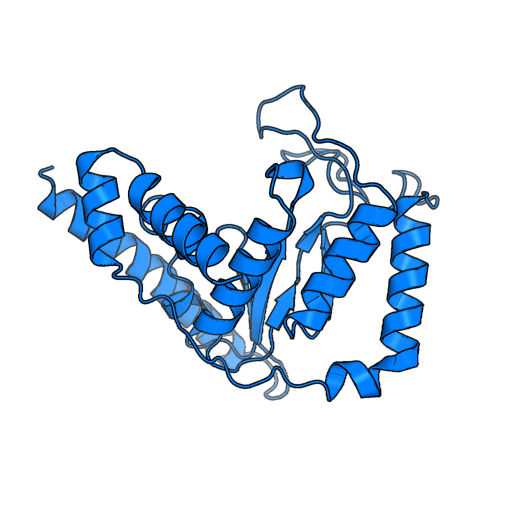.50 212 ASN A N 1
ATOM 1705 C CA . ASN A 1 212 ? 5.866 6.295 22.154 1.00 94.50 212 ASN A CA 1
ATOM 1706 C C . ASN A 1 212 ? 6.597 7.395 21.374 1.00 94.50 212 ASN A C 1
ATOM 1708 O O . ASN A 1 212 ? 7.776 7.629 21.639 1.00 94.50 212 ASN A O 1
ATOM 1712 N N . PHE A 1 213 ? 5.911 8.080 20.457 1.00 94.94 213 PHE A N 1
ATOM 1713 C CA . PHE A 1 213 ? 6.493 9.187 19.707 1.00 94.94 213 PHE A CA 1
ATOM 1714 C C . PHE A 1 213 ? 6.931 10.326 20.633 1.00 94.94 213 PHE A C 1
ATOM 1716 O O . PHE A 1 213 ? 8.034 10.846 20.479 1.00 94.94 213 PHE A O 1
ATOM 1723 N N . ALA A 1 214 ? 6.094 10.695 21.604 1.00 94.19 214 ALA A N 1
ATOM 1724 C CA . ALA A 1 214 ? 6.394 11.769 22.542 1.00 94.19 214 ALA A CA 1
ATOM 1725 C C . ALA A 1 214 ? 7.587 11.458 23.459 1.00 94.19 214 ALA A C 1
ATOM 1727 O O . ALA A 1 214 ? 8.337 12.369 23.802 1.00 94.19 214 ALA A O 1
ATOM 1728 N N . SER A 1 215 ? 7.779 10.185 23.819 1.00 93.19 215 SER A N 1
ATOM 1729 C CA . SER A 1 215 ? 8.907 9.723 24.640 1.00 93.19 215 SER A CA 1
ATOM 1730 C C . SER A 1 215 ? 10.210 9.599 23.843 1.00 93.19 215 SER A C 1
ATOM 1732 O O . SER A 1 215 ? 11.255 10.063 24.286 1.00 93.19 215 SER A O 1
ATOM 1734 N N . GLU A 1 216 ? 10.157 8.993 22.651 1.00 92.75 216 GLU A N 1
ATOM 1735 C CA . GLU A 1 216 ? 11.356 8.500 21.948 1.00 92.75 216 GLU A CA 1
ATOM 1736 C C . GLU A 1 216 ? 11.672 9.247 20.641 1.00 92.75 216 GLU A C 1
ATOM 1738 O O . GLU A 1 216 ? 12.656 8.945 19.961 1.00 92.75 216 GLU A O 1
ATOM 1743 N N . GLY A 1 217 ? 10.798 10.162 20.209 1.00 91.19 217 GLY A N 1
ATOM 1744 C CA . GLY A 1 217 ? 10.878 10.820 18.898 1.00 91.19 217 GLY A CA 1
ATOM 1745 C C . GLY A 1 217 ? 10.643 9.883 17.703 1.00 91.19 217 GLY A C 1
ATOM 1746 O O . GLY A 1 217 ? 10.816 10.288 16.554 1.00 91.19 217 GLY A O 1
ATOM 1747 N N . ASN A 1 218 ? 10.265 8.628 17.956 1.00 92.38 218 ASN A N 1
ATOM 1748 C CA . ASN A 1 218 ? 9.969 7.597 16.964 1.00 92.38 218 ASN A CA 1
ATOM 1749 C C . ASN A 1 218 ? 8.909 6.622 17.508 1.00 92.38 218 ASN A C 1
ATOM 1751 O O . ASN A 1 218 ? 8.510 6.716 18.662 1.00 92.38 218 ASN A O 1
ATOM 1755 N N . GLU A 1 219 ? 8.461 5.674 16.683 1.00 93.06 219 GLU A N 1
ATOM 1756 C CA . GLU A 1 219 ? 7.395 4.717 17.031 1.00 93.06 219 GLU A CA 1
ATOM 1757 C C . GLU A 1 219 ? 7.845 3.256 16.864 1.00 93.06 219 GLU A C 1
ATOM 1759 O O . GLU A 1 219 ? 7.034 2.358 16.617 1.00 93.06 219 GLU A O 1
ATOM 1764 N N . LEU A 1 220 ? 9.154 2.993 16.961 1.00 92.88 220 LEU A N 1
ATOM 1765 C CA . LEU A 1 220 ? 9.717 1.669 16.690 1.00 92.88 220 LEU A CA 1
ATOM 1766 C C . LEU A 1 220 ? 9.211 0.606 17.670 1.00 92.88 220 LEU A C 1
ATOM 1768 O O . LEU A 1 220 ? 8.910 -0.501 17.237 1.00 92.88 220 LEU A O 1
ATOM 1772 N N . TYR A 1 221 ? 9.041 0.921 18.959 1.00 93.44 221 TYR A N 1
ATOM 1773 C CA . TYR A 1 221 ? 8.516 -0.060 19.918 1.00 93.44 221 TYR A CA 1
ATOM 1774 C C . TYR A 1 221 ? 7.082 -0.473 19.580 1.00 93.44 221 TYR A C 1
ATOM 1776 O O . TYR A 1 221 ? 6.773 -1.665 19.551 1.00 93.44 221 TYR A O 1
ATOM 1784 N N . SER A 1 222 ? 6.222 0.495 19.262 1.00 94.25 222 SER A N 1
ATOM 1785 C CA . SER A 1 222 ? 4.826 0.231 18.894 1.00 94.25 222 SER A CA 1
ATOM 1786 C C . SER A 1 222 ? 4.726 -0.553 17.580 1.00 94.25 222 SER A C 1
ATOM 1788 O O . SER A 1 222 ? 4.085 -1.604 17.525 1.00 94.25 222 SER A O 1
ATOM 1790 N N . THR A 1 223 ? 5.431 -0.103 16.539 1.00 93.44 223 THR A N 1
ATOM 1791 C CA . THR A 1 223 ? 5.414 -0.747 15.213 1.00 93.44 223 THR A CA 1
ATOM 1792 C C . THR A 1 223 ? 6.044 -2.146 15.225 1.00 93.44 223 THR A C 1
ATOM 1794 O O . THR A 1 223 ? 5.482 -3.076 14.640 1.00 93.44 223 THR A O 1
ATOM 1797 N N . TYR A 1 224 ? 7.172 -2.348 15.917 1.00 93.81 224 TYR A N 1
ATOM 1798 C CA . TYR A 1 224 ? 7.807 -3.666 16.034 1.00 93.81 224 TYR A CA 1
ATOM 1799 C C . TYR A 1 224 ? 7.031 -4.625 16.926 1.00 93.81 224 TYR A C 1
ATOM 1801 O O . TYR A 1 224 ? 7.039 -5.821 16.641 1.00 93.81 224 TYR A O 1
ATOM 1809 N N . SER A 1 225 ? 6.329 -4.131 17.947 1.00 94.62 225 SER A N 1
ATOM 1810 C CA . SER A 1 225 ? 5.431 -4.962 18.752 1.00 94.62 225 SER A CA 1
ATOM 1811 C C . SER A 1 225 ? 4.321 -5.564 17.888 1.00 94.62 225 SER A C 1
ATOM 1813 O O . SER A 1 225 ? 4.148 -6.784 17.870 1.00 94.62 225 SER A O 1
ATOM 1815 N N . VAL A 1 226 ? 3.639 -4.742 17.077 1.00 94.75 226 VAL A N 1
ATOM 1816 C CA . VAL A 1 226 ? 2.590 -5.231 16.165 1.00 94.75 226 VAL A CA 1
ATOM 1817 C C . VAL A 1 226 ? 3.153 -6.218 15.148 1.00 94.75 226 VAL A C 1
ATOM 1819 O O . VAL A 1 226 ? 2.599 -7.307 14.986 1.00 94.75 226 VAL A O 1
ATOM 1822 N N . LYS A 1 227 ? 4.281 -5.885 14.506 1.00 93.88 227 LYS A N 1
ATOM 1823 C CA . LYS A 1 227 ? 4.936 -6.798 13.559 1.00 93.88 227 LYS A CA 1
ATOM 1824 C C . LYS A 1 227 ? 5.313 -8.114 14.232 1.00 93.88 227 LYS A C 1
ATOM 1826 O O . LYS A 1 227 ? 5.023 -9.165 13.679 1.00 93.88 227 LYS A O 1
ATOM 1831 N N . GLY A 1 228 ? 5.902 -8.076 15.427 1.00 95.44 228 GLY A N 1
ATOM 1832 C CA . GLY A 1 228 ? 6.279 -9.261 16.199 1.00 95.44 228 GLY A CA 1
ATOM 1833 C C . GLY A 1 228 ? 5.088 -10.163 16.527 1.00 95.44 228 GLY A C 1
ATOM 1834 O O . GLY A 1 228 ? 5.160 -11.368 16.294 1.00 95.44 228 GLY A O 1
ATOM 1835 N N . MET A 1 229 ? 3.974 -9.579 16.975 1.00 95.88 229 MET A N 1
ATOM 1836 C CA . MET A 1 229 ? 2.728 -10.318 17.214 1.00 95.88 229 MET A CA 1
ATOM 1837 C C . MET A 1 229 ? 2.171 -10.927 15.926 1.00 95.88 229 MET A C 1
ATOM 1839 O O . MET A 1 229 ? 1.737 -12.074 15.934 1.00 95.88 229 MET A O 1
ATOM 1843 N N . TYR A 1 230 ? 2.239 -10.205 14.805 1.00 95.56 230 TYR A N 1
ATOM 1844 C CA . TYR A 1 230 ? 1.835 -10.734 13.502 1.00 95.56 230 TYR A CA 1
ATOM 1845 C C . TYR A 1 230 ? 2.676 -11.951 13.092 1.00 95.56 230 TYR A C 1
ATOM 1847 O O . TYR A 1 230 ? 2.117 -12.950 12.649 1.00 95.56 230 TYR A O 1
ATOM 1855 N N . ARG A 1 231 ? 4.000 -11.923 13.320 1.00 94.69 231 ARG A N 1
ATOM 1856 C CA . ARG A 1 231 ? 4.874 -13.083 13.053 1.00 94.69 231 ARG A CA 1
ATOM 1857 C C . ARG A 1 231 ? 4.572 -14.278 13.950 1.00 94.69 231 ARG A C 1
ATOM 1859 O O . ARG A 1 231 ? 4.786 -15.400 13.527 1.00 94.69 231 ARG A O 1
ATOM 1866 N N . PHE A 1 232 ? 4.126 -14.043 15.182 1.00 94.62 232 PHE A N 1
ATOM 1867 C CA . PHE A 1 232 ? 3.787 -15.112 16.121 1.00 94.62 232 PHE A CA 1
ATOM 1868 C C . PHE A 1 232 ? 2.491 -15.849 15.746 1.00 94.62 232 PHE A C 1
ATOM 1870 O O . PHE A 1 232 ? 2.323 -17.012 16.099 1.00 94.62 232 PHE A O 1
ATOM 1877 N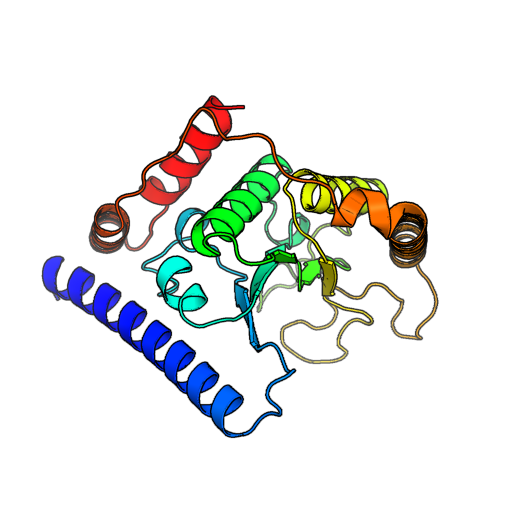 N . LEU A 1 233 ? 1.564 -15.177 15.058 1.00 91.38 233 LEU A N 1
ATOM 1878 C CA . LEU A 1 233 ? 0.257 -15.734 14.693 1.00 91.38 233 LEU A CA 1
ATOM 1879 C C . LEU A 1 233 ? 0.255 -16.544 13.383 1.00 91.38 233 LEU A C 1
ATOM 1881 O O . LEU A 1 233 ? -0.786 -17.119 13.055 1.00 91.38 233 LEU A O 1
ATOM 1885 N N . LEU A 1 234 ? 1.371 -16.571 12.650 1.00 79.88 234 LEU A N 1
ATOM 1886 C CA . LEU A 1 234 ? 1.546 -17.262 11.367 1.00 79.88 234 LEU A CA 1
ATOM 1887 C C . LEU A 1 234 ? 2.521 -18.433 11.503 1.00 79.88 234 LEU A C 1
ATOM 1889 O O . LEU A 1 234 ? 2.238 -19.480 10.880 1.00 79.88 234 LEU A O 1
#

Mean predicted aligned error: 4.24 Å

Radius of gyration: 18.77 Å; Cα contacts (8 Å, |Δi|>4): 371; chains: 1; bounding box: 46×39×52 Å

Sequence (234 aa):
MDYVDMMEWRKFMVEALAEKMSWRYRTLKSNLAHDKLVMSHTVFHGITMGFSLFGCDDYKLSKDLDLFGLSLFPKWSNSSALDVCCDIDVTRSTARGKVCIDLELQGGPSHSSPSGFSRSKAPQRNDYRTWNFINVSFGVKGILYWHYRAEMIGPEAPGFGLVNRDGSPTDRSDETSKLCRFFNEYAELFNNFELPKNRSAILVNKDSYYLNFASEGNELYSTYSVKGMYRFLL